Protein AF-A0A354IDB7-F1 (afdb_monomer_lite)

Secondary structure (DSSP, 8-state):
-HHHHHHHHHHHHHHHHHHHHHHHHHS-GGGHHHHHHHHHHHHHHHHTTTS-HHHHHHHHHHHH-TT-HHHHHHHHHHHHS-HHHHHHHIIIIIIIIIIIIHHHHHHHHHHHTS---SEEEE-SBS--S---TT-GGGGG-S--B--HHHHHHHHHHHHHHT--EEEE-SS-GGGSTTHHHHHHHHTT-TTSEEEEEE-S-S--TTTTTS-TTEEEEEEE--GGGT-GGG--GGGGGT--TT-EEEEEE-SHHHHHHHHHHHHHHTGGGTSEEEEEE-TTTS-HHHHHHHHHHTT-TT-EE---THHHHS-TT----

Sequence (317 aa):
MAEEFARLAHAAQRKTLEMAVDAALKARKKDREKTYLQILNVAKTFYGKNIKPESFENVRKAIQDPDNKWIRFINRVLDETDPNVAKTTLLNLGYEAFFRGTSMIRKNREKYDCNIPWLILFDPTSACNMHCTGCWAAEYGHKQSLSYEVMDKVLTEGKPLGLHACLFTGGEPLLRKGMGALLRRLSKQPELRIEIETNGSVDLTPFAGLSPAITFTMDYKLPGSGMEAEMCTNNLRLLSPDDTVKFVAGSREDLLRALEIIRQYDLTHRCHVYLSPVFGRIEPAEMVAFMQEHVLNDVTLQLQMHKIIWDPNMRGV

pLDDT: mean 88.51, std 9.66, range [48.28, 98.81]

Foldseek 3Di:
DVVVVVVVLVVVLLVVVLVLLVCLLVDDPVCNLVSQVVNLVSCCVSCVVLDDPVVSVVSNVLSVDPPRPVNVVLVCLSVVDDSVSNSCCCSQVVPQQPPVLVSLLVVVCVVVVDHQDQEDEDEQFQAAPDDFDLDLSVVVPGPDGDDLCRVLVCVVVSVSNRHQEYEYDHHARVPHPCVLVVLLVCQVPLSHAYEYEGCQLDDCVSPQPSHPSYEYAHEQRFVNRVCNVSHPLVVLQSAAQAYEYEQADLDVNSVVVLVVSCVVSVNLVGYAYEYEYPPPRDDVVVVVVVCVVVVVVSYDYDYPVCVVVDPVSDPPD

Radius of gyration: 22.27 Å; chains: 1; bounding box: 52×43×62 Å

Structure (mmCIF, N/CA/C/O backbone):
data_AF-A0A354IDB7-F1
#
_entry.id   AF-A0A354IDB7-F1
#
loop_
_atom_site.group_PDB
_atom_site.id
_atom_site.type_symbol
_atom_site.label_atom_id
_atom_site.label_alt_id
_atom_site.label_comp_id
_atom_site.label_asym_id
_atom_site.label_entity_id
_atom_site.label_seq_id
_atom_site.pdbx_PDB_ins_code
_atom_site.Cartn_x
_atom_site.Cartn_y
_atom_site.Cartn_z
_atom_site.occupancy
_atom_site.B_iso_or_equiv
_atom_site.auth_seq_id
_atom_site.auth_comp_id
_atom_site.auth_asym_id
_atom_site.auth_atom_id
_atom_site.pdbx_PDB_model_num
ATOM 1 N N . MET A 1 1 ? 0.761 9.821 36.872 1.00 48.59 1 MET A N 1
ATOM 2 C CA . MET A 1 1 ? -0.562 10.338 37.313 1.00 48.59 1 MET A CA 1
ATOM 3 C C . MET A 1 1 ? -1.539 10.515 36.144 1.00 48.59 1 MET A C 1
ATOM 5 O O . MET A 1 1 ? -2.233 9.557 35.856 1.00 48.59 1 MET A O 1
ATOM 9 N N . ALA A 1 2 ? -1.610 11.653 35.431 1.00 50.53 2 ALA A N 1
ATOM 10 C CA . ALA A 1 2 ? -2.653 11.873 34.404 1.00 50.53 2 ALA A CA 1
ATOM 11 C C . ALA A 1 2 ? -2.517 10.979 33.152 1.00 50.53 2 ALA A C 1
ATOM 13 O O . ALA A 1 2 ? -3.497 10.413 32.675 1.00 50.53 2 ALA A O 1
ATOM 14 N N . GLU A 1 3 ? -1.296 10.815 32.646 1.00 51.78 3 GLU A N 1
ATOM 15 C CA . GLU A 1 3 ? -0.995 9.988 31.468 1.00 51.78 3 GLU A CA 1
ATOM 16 C C . GLU A 1 3 ? -1.173 8.487 31.751 1.00 51.78 3 GLU A C 1
ATOM 18 O O . GLU A 1 3 ? -1.731 7.735 30.958 1.00 51.78 3 GLU A O 1
ATOM 23 N N . GLU A 1 4 ? -0.792 8.072 32.954 1.00 48.28 4 GLU A N 1
ATOM 24 C CA . GLU A 1 4 ? -0.985 6.721 33.479 1.00 48.28 4 GLU A CA 1
ATOM 25 C C . GLU A 1 4 ? -2.471 6.389 33.676 1.00 48.28 4 GLU A C 1
ATOM 27 O O . GLU A 1 4 ? -2.927 5.314 33.290 1.00 48.28 4 GLU A O 1
ATOM 32 N N . PHE A 1 5 ? -3.261 7.348 34.170 1.00 64.12 5 PHE A N 1
ATOM 33 C CA . PHE A 1 5 ? -4.712 7.215 34.281 1.00 64.12 5 PHE A CA 1
ATOM 34 C C . PHE A 1 5 ? -5.384 7.141 32.903 1.00 64.12 5 PHE A C 1
ATOM 36 O O . PHE A 1 5 ? -6.278 6.324 32.695 1.00 64.12 5 PHE A O 1
ATOM 43 N N . ALA A 1 6 ? -4.925 7.938 31.932 1.00 66.56 6 ALA A N 1
ATOM 44 C CA . ALA A 1 6 ? -5.400 7.869 30.550 1.00 66.56 6 ALA A CA 1
ATOM 45 C C . ALA A 1 6 ? -5.070 6.516 29.895 1.00 66.56 6 ALA A C 1
ATOM 47 O O . ALA A 1 6 ? -5.908 5.955 29.186 1.00 66.56 6 ALA A O 1
ATOM 48 N N . ARG A 1 7 ? -3.886 5.957 30.173 1.00 69.19 7 ARG A N 1
ATOM 49 C CA . ARG A 1 7 ? -3.469 4.630 29.700 1.00 69.19 7 ARG A CA 1
ATOM 50 C C . ARG A 1 7 ? -4.300 3.508 30.327 1.00 69.19 7 ARG A C 1
ATOM 52 O O . ARG A 1 7 ? -4.731 2.606 29.614 1.00 69.19 7 ARG A O 1
ATOM 59 N N . LEU A 1 8 ? -4.573 3.583 31.631 1.00 69.75 8 LEU A N 1
ATOM 60 C CA . LEU A 1 8 ? -5.451 2.640 32.335 1.00 69.75 8 LEU A CA 1
ATOM 61 C C . LEU A 1 8 ? -6.895 2.717 31.824 1.00 69.75 8 LEU A C 1
ATOM 63 O O . LEU A 1 8 ? -7.514 1.684 31.573 1.00 69.75 8 LEU A O 1
ATOM 67 N N . ALA A 1 9 ? -7.413 3.929 31.608 1.00 74.75 9 ALA A N 1
ATOM 68 C CA . ALA A 1 9 ? -8.737 4.140 31.033 1.00 74.75 9 ALA A CA 1
ATOM 69 C C . ALA A 1 9 ? -8.835 3.560 29.614 1.00 74.75 9 ALA A C 1
ATOM 71 O O . ALA A 1 9 ? -9.801 2.864 29.308 1.00 74.75 9 ALA A O 1
ATOM 72 N N . HIS A 1 10 ? -7.822 3.780 28.769 1.00 77.69 10 HIS A N 1
ATOM 73 C CA . HIS A 1 10 ? -7.756 3.196 27.427 1.00 77.69 10 HIS A CA 1
ATOM 74 C C . HIS A 1 10 ? -7.707 1.663 27.462 1.00 77.69 10 HIS A C 1
ATOM 76 O O . HIS A 1 10 ? -8.490 1.016 26.771 1.00 77.69 10 HIS A O 1
ATOM 82 N N . ALA A 1 11 ? -6.859 1.070 28.306 1.00 77.62 11 ALA A N 1
ATOM 83 C CA . ALA A 1 11 ? -6.780 -0.384 28.446 1.00 77.62 11 ALA A CA 1
ATOM 84 C C . ALA A 1 11 ? -8.123 -0.993 28.896 1.00 77.62 11 ALA A C 1
ATOM 86 O O . ALA A 1 11 ? -8.558 -2.012 28.355 1.00 77.62 11 ALA A O 1
ATOM 87 N N . ALA A 1 12 ? -8.814 -0.344 29.838 1.00 79.00 12 ALA A N 1
ATOM 88 C CA . ALA A 1 12 ? -10.140 -0.760 30.290 1.00 79.00 12 ALA A CA 1
ATOM 89 C C . ALA A 1 12 ? -11.202 -0.635 29.182 1.00 79.00 12 ALA A C 1
ATOM 91 O O . ALA A 1 12 ? -12.007 -1.550 28.992 1.00 79.00 12 ALA A O 1
ATOM 92 N N . GLN A 1 13 ? -11.186 0.461 28.417 1.00 78.69 13 GLN A N 1
ATOM 93 C CA . GLN A 1 13 ? -12.080 0.672 27.273 1.00 78.69 13 GLN A CA 1
ATOM 94 C C . GLN A 1 13 ? -11.875 -0.392 26.196 1.00 78.69 13 GLN A C 1
ATOM 96 O O . GLN A 1 13 ? -12.839 -1.042 25.788 1.00 78.69 13 GLN A O 1
ATOM 101 N N . ARG A 1 14 ? -10.619 -0.611 25.786 1.00 81.44 14 ARG A N 1
ATOM 102 C CA . ARG A 1 14 ? -10.252 -1.611 24.783 1.00 81.44 14 ARG A CA 1
ATOM 103 C C . ARG A 1 14 ? -10.710 -3.003 25.207 1.00 81.44 14 ARG A C 1
ATOM 105 O O . ARG A 1 14 ? -11.360 -3.677 24.418 1.00 81.44 14 ARG A O 1
ATOM 112 N N . LYS A 1 15 ? -10.459 -3.398 26.460 1.00 82.31 15 LYS A N 1
ATOM 113 C CA . LYS A 1 15 ? -10.895 -4.697 26.999 1.00 82.31 15 LYS A CA 1
ATOM 114 C C . LYS A 1 15 ? -12.420 -4.836 27.040 1.00 82.31 15 LYS A C 1
ATOM 116 O O . LYS A 1 15 ? -12.952 -5.896 26.728 1.00 82.31 15 LYS A O 1
ATOM 121 N N . THR A 1 16 ? -13.136 -3.769 27.397 1.00 81.12 16 THR A N 1
ATOM 122 C CA . THR A 1 16 ? -14.609 -3.782 27.411 1.00 81.12 16 THR A CA 1
ATOM 123 C C . THR A 1 16 ? -15.166 -3.971 26.002 1.00 81.12 16 THR A C 1
ATOM 125 O O . THR A 1 16 ? -16.080 -4.769 25.796 1.00 81.12 16 THR A O 1
ATOM 128 N N . LEU A 1 17 ? -14.601 -3.266 25.018 1.00 80.19 17 LEU A N 1
ATOM 129 C CA . LEU A 1 17 ? -15.007 -3.426 23.629 1.00 80.19 17 LEU A CA 1
ATOM 130 C C . LEU A 1 17 ? -14.621 -4.799 23.075 1.00 80.19 17 LEU A C 1
ATOM 132 O O . LEU A 1 17 ? -15.419 -5.402 22.370 1.00 80.19 17 LEU A O 1
ATOM 136 N N . GLU A 1 18 ? -13.442 -5.309 23.422 1.00 83.00 18 GLU A N 1
ATOM 137 C CA . GLU A 1 18 ? -13.001 -6.657 23.067 1.00 83.00 18 GLU A CA 1
ATOM 138 C C . GLU A 1 18 ? -14.020 -7.712 23.499 1.00 83.00 18 GLU A C 1
ATOM 140 O O . GLU A 1 18 ? -14.451 -8.516 22.677 1.00 83.00 18 GLU A O 1
ATOM 145 N N . MET A 1 19 ? -14.493 -7.647 24.746 1.00 81.75 19 MET A N 1
ATOM 146 C CA . MET A 1 19 ? -15.541 -8.544 25.241 1.00 81.75 19 MET A CA 1
ATOM 147 C C . MET A 1 19 ? -16.850 -8.411 24.452 1.00 81.75 19 MET A C 1
ATOM 149 O O . MET A 1 19 ? -17.537 -9.404 24.217 1.00 81.75 19 MET A O 1
ATOM 153 N N . ALA A 1 20 ? -17.208 -7.195 24.037 1.00 78.69 20 ALA A N 1
ATOM 154 C CA . ALA A 1 20 ? -18.420 -6.953 23.263 1.00 78.69 20 ALA A CA 1
ATOM 155 C C . ALA A 1 20 ? -18.299 -7.449 21.809 1.00 78.69 20 ALA A C 1
ATOM 157 O O . ALA A 1 20 ? -19.256 -8.002 21.270 1.00 78.69 20 ALA A O 1
ATOM 158 N N . VAL A 1 21 ? -17.121 -7.313 21.194 1.00 80.25 21 VAL A N 1
ATOM 159 C CA . VAL A 1 21 ? -16.801 -7.889 19.879 1.00 80.25 21 VAL A CA 1
ATOM 160 C C . VAL A 1 21 ? -16.807 -9.416 19.948 1.00 80.25 21 VAL A C 1
ATOM 162 O O . VAL A 1 21 ? -17.434 -10.054 19.107 1.00 80.25 21 VAL A O 1
ATOM 165 N N . ASP A 1 22 ? -16.210 -10.010 20.984 1.00 83.00 22 ASP A N 1
ATOM 166 C CA . ASP A 1 22 ? -16.253 -11.460 21.211 1.00 83.00 22 ASP A CA 1
ATOM 167 C C . ASP A 1 22 ? -17.694 -11.961 21.376 1.00 83.00 22 ASP A C 1
ATOM 169 O O . ASP A 1 22 ? -18.058 -13.019 20.856 1.00 83.00 22 ASP A O 1
ATOM 173 N N . ALA A 1 23 ? -18.539 -11.193 22.070 1.00 79.38 23 ALA A N 1
ATOM 174 C CA . ALA A 1 23 ? -19.962 -11.489 22.170 1.00 79.38 23 ALA A CA 1
ATOM 175 C C . ALA A 1 23 ? -20.665 -11.383 20.807 1.00 79.38 23 ALA A C 1
ATOM 177 O O . ALA A 1 23 ? -21.498 -12.232 20.507 1.00 79.38 23 ALA A O 1
ATOM 178 N N . ALA A 1 24 ? -20.319 -10.401 19.967 1.00 78.00 24 ALA A N 1
ATOM 179 C CA . ALA A 1 24 ? -20.904 -10.225 18.632 1.00 78.00 24 ALA A CA 1
ATOM 180 C C . ALA A 1 24 ? -20.517 -11.354 17.666 1.00 78.00 24 ALA A C 1
ATOM 182 O O . ALA A 1 24 ? -21.356 -11.813 16.892 1.00 78.00 24 ALA A O 1
ATOM 183 N N . LEU A 1 25 ? -19.268 -11.823 17.743 1.00 79.50 25 LEU A N 1
ATOM 184 C CA . LEU A 1 25 ? -18.762 -12.955 16.965 1.00 79.50 25 LEU A CA 1
ATOM 185 C C . LEU A 1 25 ? -19.437 -14.273 17.364 1.00 79.50 25 LEU A C 1
ATOM 187 O O . LEU A 1 25 ? -19.707 -15.111 16.510 1.00 79.50 25 LEU A O 1
ATOM 191 N N . LYS A 1 26 ? -19.739 -14.451 18.658 1.00 80.44 26 LYS A N 1
ATOM 192 C CA . LYS A 1 26 ? -20.436 -15.639 19.185 1.00 80.44 26 LYS A CA 1
ATOM 193 C C . LYS A 1 26 ? -21.960 -15.558 19.067 1.00 80.44 26 LYS A C 1
ATOM 195 O O . LYS A 1 26 ? -22.633 -16.587 19.152 1.00 80.44 26 LYS A O 1
ATOM 200 N N . ALA A 1 27 ? -22.518 -14.357 18.926 1.00 75.81 27 ALA A N 1
ATOM 201 C CA . ALA A 1 27 ? -23.953 -14.148 18.815 1.00 75.81 27 ALA A CA 1
ATOM 202 C C . ALA A 1 27 ? -24.493 -14.771 17.524 1.00 75.81 27 ALA A C 1
ATOM 204 O O . ALA A 1 27 ? -23.884 -14.693 16.455 1.00 75.81 27 ALA A O 1
ATOM 205 N N . ARG A 1 28 ? -25.696 -15.351 17.597 1.00 68.44 28 ARG A N 1
ATOM 206 C CA . ARG A 1 28 ? -26.416 -15.746 16.383 1.00 68.44 28 ARG A CA 1
ATOM 207 C C . ARG A 1 28 ? -26.745 -14.481 15.591 1.00 68.44 28 ARG A C 1
ATOM 209 O O . ARG A 1 28 ? -27.008 -13.441 16.188 1.00 68.44 28 ARG A O 1
ATOM 216 N N . LYS A 1 29 ? -26.814 -14.571 14.257 1.00 71.50 29 LYS A N 1
ATOM 217 C CA . LYS A 1 29 ? -27.085 -13.408 13.383 1.00 71.50 29 LYS A CA 1
ATOM 218 C C . LYS A 1 29 ? -28.285 -12.565 13.846 1.00 71.50 29 LYS A C 1
ATOM 220 O O . LYS A 1 29 ? -28.213 -11.343 13.823 1.00 71.50 29 LYS A O 1
ATOM 225 N N . LYS A 1 30 ? -29.341 -13.221 14.342 1.00 69.44 30 LYS A N 1
ATOM 226 C CA . LYS A 1 30 ? -30.565 -12.588 14.867 1.00 69.44 30 LYS A CA 1
ATOM 227 C C . LYS A 1 30 ? -30.384 -11.757 16.148 1.00 69.44 30 LYS A C 1
ATOM 229 O O . LYS A 1 30 ? -31.240 -10.940 16.451 1.00 69.44 30 LYS A O 1
ATOM 234 N N . ASP A 1 31 ? -29.298 -11.959 16.892 1.00 79.75 31 ASP A N 1
ATOM 235 C CA . ASP A 1 31 ? -29.044 -11.300 18.179 1.00 79.75 31 ASP A CA 1
ATOM 236 C C . ASP A 1 31 ? -28.037 -10.133 18.053 1.00 79.75 31 ASP A C 1
ATOM 238 O O . ASP A 1 31 ? -27.771 -9.435 19.033 1.00 79.75 31 ASP A O 1
ATOM 242 N N . ARG A 1 32 ? -27.486 -9.886 16.851 1.00 82.44 32 ARG A N 1
ATOM 243 C CA . ARG A 1 32 ? -26.423 -8.889 16.619 1.00 82.44 32 ARG A CA 1
ATOM 244 C C . ARG A 1 32 ? -26.846 -7.453 16.889 1.00 82.44 32 ARG A C 1
ATOM 246 O O . ARG A 1 32 ? -26.051 -6.701 17.441 1.00 82.44 32 ARG A O 1
ATOM 253 N N . GLU A 1 33 ? -28.085 -7.081 16.565 1.00 86.75 33 GLU A N 1
ATOM 254 C CA . GLU A 1 33 ? -28.611 -5.739 16.860 1.00 86.75 33 GLU A CA 1
ATOM 255 C C . GLU A 1 33 ? -28.467 -5.417 18.353 1.00 86.75 33 GLU A C 1
ATOM 257 O O . GLU A 1 33 ? -27.917 -4.381 18.732 1.00 86.75 33 GLU A O 1
ATOM 262 N N . LYS A 1 34 ? -28.875 -6.356 19.215 1.00 84.94 34 LYS A N 1
ATOM 263 C CA . LYS A 1 34 ? -28.751 -6.219 20.669 1.00 84.94 34 LYS A CA 1
ATOM 264 C C . LYS A 1 34 ? -27.294 -6.022 21.079 1.00 84.94 34 LYS A C 1
ATOM 266 O O . LYS A 1 34 ? -27.012 -5.167 21.919 1.00 84.94 34 LYS A O 1
ATOM 271 N N . THR A 1 35 ? -26.370 -6.774 20.483 1.00 81.56 35 THR A N 1
ATOM 272 C CA . THR A 1 35 ? -24.938 -6.621 20.759 1.00 81.56 35 THR A CA 1
ATOM 273 C C . THR A 1 35 ? -24.401 -5.264 20.297 1.00 81.56 35 THR A C 1
ATOM 275 O O . THR A 1 35 ? -23.675 -4.610 21.044 1.00 81.56 35 THR A O 1
ATOM 278 N N . TYR A 1 36 ? -24.794 -4.776 19.119 1.00 85.50 36 TYR A N 1
ATOM 279 C CA . TYR A 1 36 ? -24.396 -3.453 18.628 1.00 85.50 36 TYR A CA 1
ATOM 280 C C . TYR A 1 36 ? -24.917 -2.323 19.519 1.00 85.50 36 TYR A C 1
ATOM 282 O O . TYR A 1 36 ? -24.176 -1.390 19.827 1.00 85.50 36 TYR A O 1
ATOM 290 N N . LEU A 1 37 ? -26.154 -2.425 20.009 1.00 86.12 37 LEU A N 1
ATOM 291 C CA . LEU A 1 37 ? -26.708 -1.464 20.964 1.00 86.12 37 LEU A CA 1
ATOM 292 C C . LEU A 1 37 ? -25.964 -1.489 22.308 1.00 86.12 37 LEU A C 1
ATOM 294 O O . LEU A 1 37 ? -25.744 -0.438 22.911 1.00 86.12 37 LEU A O 1
ATOM 298 N N . GLN A 1 38 ? -25.520 -2.661 22.772 1.00 80.19 38 GLN A N 1
ATOM 299 C CA . GLN A 1 38 ? -24.659 -2.762 23.956 1.00 80.19 38 GLN A CA 1
ATOM 300 C C . GLN A 1 38 ? -23.309 -2.069 23.733 1.00 80.19 38 GLN A C 1
ATOM 302 O O . GLN A 1 38 ? -22.881 -1.297 24.591 1.00 80.19 38 GLN A O 1
ATOM 307 N N . ILE A 1 39 ? -22.682 -2.270 22.569 1.00 78.81 39 ILE A N 1
ATOM 308 C CA . ILE A 1 39 ? -21.443 -1.576 22.184 1.00 78.81 39 ILE A CA 1
ATOM 309 C C . ILE A 1 39 ? -21.657 -0.057 22.166 1.00 78.81 39 ILE A C 1
ATOM 311 O O . ILE A 1 39 ? -20.854 0.685 22.735 1.00 78.81 39 ILE A O 1
ATOM 315 N N . LEU A 1 40 ? -22.763 0.413 21.580 1.00 83.31 40 LEU A N 1
ATOM 316 C CA . LEU A 1 40 ? -23.111 1.835 21.542 1.00 83.31 40 LEU A CA 1
ATOM 317 C C . LEU A 1 40 ? -23.261 2.426 22.952 1.00 83.31 40 LEU A C 1
ATOM 319 O O . LEU A 1 40 ? -22.780 3.529 23.216 1.00 83.31 40 LEU A O 1
ATOM 323 N N . ASN A 1 41 ? -23.883 1.690 23.875 1.00 81.69 41 ASN A N 1
ATOM 324 C CA . ASN A 1 41 ? -24.040 2.119 25.265 1.00 81.69 41 ASN A CA 1
ATOM 325 C C . ASN A 1 41 ? -22.698 2.193 26.003 1.00 81.69 41 ASN A C 1
ATOM 327 O O . ASN A 1 41 ? -22.443 3.170 26.706 1.00 81.69 41 ASN A O 1
ATOM 331 N N . VAL A 1 42 ? -21.813 1.213 25.798 1.00 76.00 42 VAL A N 1
ATOM 332 C CA . VAL A 1 42 ? -20.440 1.255 26.324 1.00 76.00 42 VAL A CA 1
ATOM 333 C C . VAL A 1 42 ? -19.702 2.485 25.784 1.00 76.00 42 VAL A C 1
ATOM 335 O O . VAL A 1 42 ? -19.118 3.244 26.559 1.00 76.00 42 VAL A O 1
ATOM 338 N N . ALA A 1 43 ? -19.784 2.743 24.475 1.00 74.12 43 ALA A N 1
ATOM 339 C CA . ALA A 1 43 ? -19.180 3.923 23.857 1.00 74.12 43 ALA A CA 1
ATOM 340 C C . ALA A 1 43 ? -19.744 5.232 24.440 1.00 74.12 43 ALA A C 1
ATOM 342 O O . ALA A 1 43 ? -18.993 6.173 24.704 1.00 74.12 43 ALA A O 1
ATOM 343 N N . LYS A 1 44 ? -21.051 5.291 24.723 1.00 77.25 44 LYS A N 1
ATOM 344 C CA . LYS A 1 44 ? -21.688 6.449 25.366 1.00 77.25 44 LYS A CA 1
ATOM 345 C C . LYS A 1 44 ? -21.148 6.707 26.774 1.00 77.25 44 LYS A C 1
ATOM 347 O O . LYS A 1 44 ? -20.918 7.864 27.116 1.00 77.25 44 LYS A O 1
ATOM 352 N N . THR A 1 45 ? -20.882 5.671 27.568 1.00 75.50 45 THR A N 1
ATOM 353 C CA . THR A 1 45 ? -20.304 5.822 28.917 1.00 75.50 45 THR A CA 1
ATOM 354 C C . THR A 1 45 ? -18.930 6.486 28.882 1.00 75.50 45 THR A C 1
ATOM 356 O O . THR A 1 45 ? -18.628 7.343 29.711 1.00 75.50 45 THR A O 1
ATOM 359 N N . PHE A 1 46 ? -18.102 6.128 27.902 1.00 69.81 46 PHE A N 1
ATOM 360 C CA . PHE A 1 46 ? -16.730 6.624 27.818 1.00 69.81 46 PHE A CA 1
ATOM 361 C C . PHE A 1 46 ? -16.593 7.958 27.079 1.00 69.81 46 PHE A C 1
ATOM 363 O O . PHE A 1 46 ? -15.717 8.755 27.412 1.00 69.81 46 PHE A O 1
ATOM 370 N N . TYR A 1 47 ? -17.453 8.217 26.093 1.00 67.50 47 TYR A N 1
ATOM 371 C CA . TYR A 1 47 ? -17.274 9.325 25.149 1.00 67.50 47 TYR A CA 1
ATOM 372 C C . TYR A 1 47 ? -18.509 10.214 25.004 1.00 67.50 47 TYR A C 1
ATOM 374 O O . TYR A 1 47 ? -18.478 11.189 24.257 1.00 67.50 47 TYR A O 1
ATOM 382 N N . GLY A 1 48 ? -19.580 9.936 25.752 1.00 64.44 48 GLY A N 1
ATOM 383 C CA . GLY A 1 48 ? -20.845 10.668 25.688 1.00 64.44 48 GLY A CA 1
ATOM 384 C C . GLY A 1 48 ? -20.727 12.168 25.946 1.00 64.44 48 GLY A C 1
ATOM 385 O O . GLY A 1 48 ? -21.546 12.928 25.448 1.00 64.44 48 GLY A O 1
ATOM 386 N N . LYS A 1 49 ? -19.690 12.607 26.671 1.00 67.00 49 LYS A N 1
ATOM 387 C CA . LYS A 1 49 ? -19.416 14.033 26.916 1.00 67.00 49 LYS A CA 1
ATOM 388 C C . LYS A 1 49 ? -18.789 14.757 25.716 1.00 67.00 49 LYS A C 1
ATOM 390 O O . LYS A 1 49 ? -18.914 15.970 25.627 1.00 67.00 49 LYS A O 1
ATOM 395 N N . ASN A 1 50 ? -18.132 14.026 24.812 1.00 62.50 50 ASN A N 1
ATOM 396 C CA . ASN A 1 50 ? -17.366 14.583 23.686 1.00 62.50 50 ASN A CA 1
ATOM 397 C C . ASN A 1 50 ? -18.057 14.375 22.328 1.00 62.50 50 ASN A C 1
ATOM 399 O O . ASN A 1 50 ? -17.516 14.748 21.291 1.00 62.50 50 ASN A O 1
ATOM 403 N N . ILE A 1 51 ? -19.228 13.737 22.314 1.00 66.94 51 ILE A N 1
ATOM 404 C CA . ILE A 1 51 ? -19.977 13.408 21.103 1.00 66.94 51 ILE A CA 1
ATOM 405 C C . ILE A 1 51 ? -21.365 14.034 21.228 1.00 66.94 51 ILE A C 1
ATOM 407 O O . ILE A 1 51 ? -22.013 13.924 22.269 1.00 66.94 51 ILE A O 1
ATOM 411 N N . LYS A 1 52 ? -21.834 14.684 20.157 1.00 73.50 52 LYS A N 1
ATOM 412 C CA . LYS A 1 52 ? -23.168 15.293 20.125 1.00 73.50 52 LYS A CA 1
ATOM 413 C C . LYS A 1 52 ? -24.235 14.215 20.389 1.00 73.50 52 LYS A C 1
ATOM 415 O O . LYS A 1 52 ? -24.154 13.148 19.777 1.00 73.50 52 LYS A O 1
ATOM 420 N N . PRO A 1 53 ? -25.257 14.471 21.227 1.00 77.69 53 PRO A N 1
ATOM 421 C CA . PRO A 1 53 ? -26.325 13.501 21.492 1.00 77.69 53 PRO A CA 1
ATOM 422 C C . PRO A 1 53 ? -26.988 12.960 20.216 1.00 77.69 53 PRO A C 1
ATOM 424 O O . PRO A 1 53 ? -27.279 11.771 20.119 1.00 77.69 53 PRO A O 1
ATOM 427 N N . GLU A 1 54 ? -27.135 13.817 19.206 1.00 82.12 54 GLU A N 1
ATOM 428 C CA . GLU A 1 54 ? -27.659 13.470 17.884 1.00 82.12 54 GLU A CA 1
ATOM 429 C C . GLU A 1 54 ? -26.816 12.408 17.157 1.00 82.12 54 GLU A C 1
ATOM 431 O O . GLU A 1 54 ? -27.362 11.517 16.512 1.00 82.12 54 GLU A O 1
ATOM 436 N N . SER A 1 55 ? -25.485 12.432 17.301 1.00 79.31 55 SER A N 1
ATOM 437 C CA . SER A 1 55 ? -24.613 11.415 16.705 1.00 79.31 55 SER A CA 1
ATOM 438 C C . SER A 1 55 ? -24.908 10.019 17.255 1.00 79.31 55 SER A C 1
ATOM 440 O O . SER A 1 55 ? -24.940 9.065 16.482 1.00 79.31 55 SER A O 1
ATOM 442 N N . PHE A 1 56 ? -25.164 9.886 18.562 1.00 81.69 56 PHE A N 1
ATOM 443 C CA . PHE A 1 56 ? -25.543 8.596 19.151 1.00 81.69 56 PHE A CA 1
ATOM 444 C C . PHE A 1 56 ? -26.888 8.111 18.631 1.00 81.69 56 PHE A C 1
ATOM 446 O O . PHE A 1 56 ? -27.047 6.927 18.348 1.00 81.69 56 PHE A O 1
ATOM 453 N N . GLU A 1 57 ? -27.842 9.025 18.490 1.00 86.75 57 GLU A N 1
ATOM 454 C CA . GLU A 1 57 ? -29.174 8.697 18.001 1.00 86.75 57 GLU A CA 1
ATOM 455 C C . GLU A 1 57 ? -29.145 8.257 16.531 1.00 86.75 57 GLU A C 1
ATOM 457 O O . GLU A 1 57 ? -29.792 7.280 16.164 1.00 86.75 57 GLU A O 1
ATOM 462 N N . ASN A 1 58 ? -28.319 8.898 15.703 1.00 87.12 58 ASN A N 1
ATOM 463 C CA . ASN A 1 58 ? -28.117 8.497 14.312 1.00 87.12 58 ASN A CA 1
ATOM 464 C C . ASN A 1 58 ? -27.465 7.112 14.199 1.00 87.12 58 ASN A C 1
ATOM 466 O O . ASN A 1 58 ? -27.889 6.307 13.372 1.00 87.12 58 ASN A O 1
ATOM 470 N N . VAL A 1 59 ? -26.484 6.798 15.054 1.00 86.75 59 VAL A N 1
ATOM 471 C CA . VAL A 1 59 ? -25.884 5.452 15.100 1.00 86.75 59 VAL A CA 1
ATOM 472 C C . VAL A 1 59 ? -26.898 4.418 15.592 1.00 86.75 59 VAL A C 1
ATOM 474 O O . VAL A 1 59 ? -26.974 3.332 15.027 1.00 86.75 59 VAL A O 1
ATOM 477 N N . ARG A 1 60 ? -27.718 4.754 16.595 1.00 89.56 60 ARG A N 1
ATOM 478 C CA . ARG A 1 60 ? -28.798 3.883 17.077 1.00 89.56 60 ARG A CA 1
ATOM 479 C C . ARG A 1 60 ? -29.787 3.560 15.958 1.00 89.56 60 ARG A C 1
ATOM 481 O O . ARG A 1 60 ? -30.064 2.390 15.730 1.00 89.56 60 ARG A O 1
ATOM 488 N N . LYS A 1 61 ? -30.261 4.576 15.231 1.00 92.25 61 LYS A N 1
ATOM 489 C CA . LYS A 1 61 ? -31.147 4.399 14.070 1.00 92.25 61 LYS A CA 1
ATOM 490 C C . LYS A 1 61 ? -30.499 3.545 12.987 1.00 92.25 61 LYS A C 1
ATOM 492 O O . LYS A 1 61 ? -31.153 2.653 12.472 1.00 92.25 61 LYS A O 1
ATOM 497 N N . ALA A 1 62 ? -29.219 3.776 12.691 1.00 91.62 62 ALA A N 1
ATOM 498 C CA . ALA A 1 62 ? -28.485 2.969 11.724 1.00 91.62 62 ALA A CA 1
ATOM 499 C C . ALA A 1 62 ? -28.420 1.493 12.142 1.00 91.62 62 ALA A C 1
ATOM 501 O O . ALA A 1 62 ? -28.685 0.641 11.311 1.00 91.62 62 ALA A O 1
ATOM 502 N N . ILE A 1 63 ? -28.121 1.193 13.416 1.00 90.06 63 ILE A N 1
ATOM 503 C CA . ILE A 1 63 ? -28.086 -0.177 13.966 1.00 90.06 63 ILE A CA 1
ATOM 504 C C . ILE A 1 63 ? -29.430 -0.896 13.811 1.00 90.06 63 ILE A C 1
ATOM 506 O O . ILE A 1 63 ? -29.447 -2.093 13.538 1.00 90.06 63 ILE A O 1
ATOM 510 N N . GLN A 1 64 ? -30.531 -0.171 14.007 1.00 90.19 64 GLN A N 1
ATOM 511 C CA . GLN A 1 64 ? -31.893 -0.709 13.954 1.00 90.19 64 GLN A CA 1
ATOM 512 C C . GLN A 1 64 ? -32.469 -0.774 12.533 1.00 90.19 64 GLN A C 1
ATOM 514 O O . GLN A 1 64 ? -33.555 -1.312 12.338 1.00 90.19 64 GLN A O 1
ATOM 519 N N . ASP A 1 65 ? -31.761 -0.222 11.550 1.00 91.31 65 ASP A N 1
ATOM 520 C CA . ASP A 1 65 ? -32.124 -0.272 10.141 1.00 91.31 65 ASP A CA 1
ATOM 521 C C . ASP A 1 65 ? -31.377 -1.439 9.462 1.00 91.31 65 ASP A C 1
ATOM 523 O O . ASP A 1 65 ? -30.165 -1.348 9.229 1.00 91.31 65 ASP A O 1
ATOM 527 N N . PRO A 1 66 ? -32.064 -2.552 9.138 1.00 84.12 66 PRO A N 1
ATOM 528 C CA . PRO A 1 66 ? -31.429 -3.721 8.531 1.00 84.12 66 PRO A CA 1
ATOM 529 C C . PRO A 1 66 ? -30.870 -3.441 7.126 1.00 84.12 66 PRO A C 1
ATOM 531 O O . PRO A 1 66 ? -29.959 -4.147 6.682 1.00 84.12 66 PRO A O 1
ATOM 534 N N . ASP A 1 67 ? -31.365 -2.403 6.446 1.00 89.12 67 ASP A N 1
ATOM 535 C CA . ASP A 1 67 ? -30.916 -2.000 5.114 1.00 89.12 67 ASP A CA 1
ATOM 536 C C . ASP A 1 67 ? -29.785 -0.968 5.154 1.00 89.12 67 ASP A C 1
ATOM 538 O O . ASP A 1 67 ? -29.207 -0.621 4.116 1.00 89.12 67 ASP A O 1
ATOM 542 N N . ASN A 1 68 ? -29.380 -0.530 6.349 1.00 93.38 68 ASN A N 1
ATOM 543 C CA . ASN A 1 68 ? -28.292 0.415 6.494 1.00 93.38 68 ASN A CA 1
ATOM 544 C C . ASN A 1 68 ? -26.983 -0.157 5.930 1.00 93.38 68 ASN A C 1
ATOM 546 O O . ASN A 1 68 ? -26.462 -1.177 6.394 1.00 93.38 68 ASN A O 1
ATOM 550 N N . LYS A 1 69 ? -26.393 0.554 4.961 1.00 91.12 69 LYS A N 1
ATOM 551 C CA . LYS A 1 69 ? -25.173 0.116 4.264 1.00 91.12 69 LYS A CA 1
ATOM 552 C C . LYS A 1 69 ? -24.016 -0.243 5.204 1.00 91.12 69 LYS A C 1
ATOM 554 O O . LYS A 1 69 ? -23.284 -1.190 4.929 1.00 91.12 69 LYS A O 1
ATOM 559 N N . TRP A 1 70 ? -23.859 0.478 6.317 1.00 87.44 70 TRP A N 1
ATOM 560 C CA . TRP A 1 70 ? -22.764 0.250 7.261 1.00 87.44 70 TRP A CA 1
ATOM 561 C C . TRP A 1 70 ? -23.008 -0.980 8.126 1.00 87.44 70 TRP A C 1
ATOM 563 O O . TRP A 1 70 ? -22.086 -1.759 8.346 1.00 87.44 70 TRP A O 1
ATOM 573 N N . ILE A 1 71 ? -24.248 -1.200 8.563 1.00 89.81 71 ILE A N 1
ATOM 574 C CA . ILE A 1 71 ? -24.609 -2.402 9.322 1.00 89.81 71 ILE A CA 1
ATOM 575 C C . ILE A 1 71 ? -24.499 -3.646 8.448 1.00 89.81 71 ILE A C 1
ATOM 577 O O . ILE A 1 71 ? -23.938 -4.651 8.885 1.00 89.81 71 ILE A O 1
ATOM 581 N N . ARG A 1 72 ? -24.940 -3.571 7.186 1.00 89.44 72 ARG A N 1
ATOM 582 C CA . ARG A 1 72 ? -24.733 -4.649 6.211 1.00 89.44 72 ARG A CA 1
ATOM 583 C C . ARG A 1 72 ? -23.250 -4.943 6.004 1.00 89.44 72 ARG A C 1
ATOM 585 O O . ARG A 1 72 ? -22.870 -6.108 6.023 1.00 89.44 72 ARG A O 1
ATOM 592 N N . PHE A 1 73 ? -22.416 -3.913 5.867 1.00 88.12 73 PHE A N 1
ATOM 593 C CA . PHE A 1 73 ? -20.968 -4.083 5.745 1.00 88.12 73 PHE A CA 1
ATOM 594 C C . PHE A 1 73 ? -20.353 -4.754 6.982 1.00 88.12 73 PHE A C 1
ATOM 596 O O . PHE A 1 73 ? -19.657 -5.755 6.842 1.00 88.12 73 PHE A O 1
ATOM 603 N N . ILE A 1 74 ? -20.661 -4.274 8.191 1.00 86.69 74 ILE A N 1
ATOM 604 C CA . ILE A 1 74 ? -20.163 -4.872 9.442 1.00 86.69 74 ILE A CA 1
ATOM 605 C C . ILE A 1 74 ? -20.612 -6.334 9.564 1.00 86.69 74 ILE A C 1
ATOM 607 O O . ILE A 1 74 ? -19.808 -7.197 9.904 1.00 86.69 74 ILE A O 1
ATOM 611 N N . ASN A 1 75 ? -21.873 -6.635 9.239 1.00 87.88 75 ASN A N 1
ATOM 612 C CA . ASN A 1 75 ? -22.381 -8.005 9.245 1.00 87.88 75 ASN A CA 1
ATOM 613 C C . ASN A 1 75 ? -21.635 -8.906 8.256 1.00 87.88 75 ASN A C 1
ATOM 615 O O . ASN A 1 75 ? -21.332 -10.039 8.615 1.00 87.88 75 ASN A O 1
ATOM 619 N N . ARG A 1 76 ? -21.313 -8.409 7.054 1.00 87.31 76 ARG A N 1
ATOM 620 C CA . ARG A 1 76 ? -20.496 -9.146 6.080 1.00 87.31 76 ARG A CA 1
ATOM 621 C C . ARG A 1 76 ? -19.095 -9.410 6.609 1.00 87.31 76 ARG A C 1
ATOM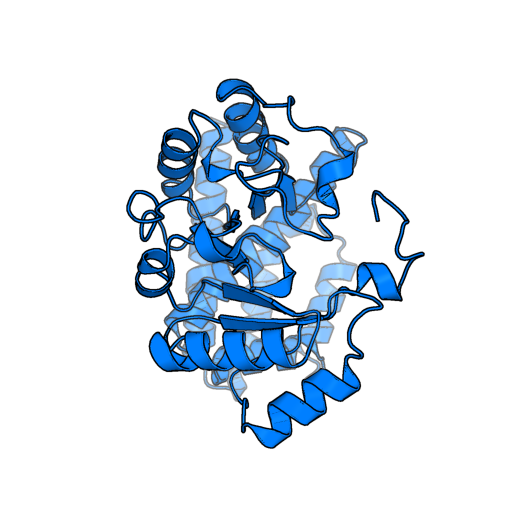 623 O O . ARG A 1 76 ? -18.650 -10.544 6.540 1.00 87.31 76 ARG A O 1
ATOM 630 N N . VAL A 1 77 ? -18.441 -8.417 7.217 1.00 84.62 77 VAL A N 1
ATOM 631 C CA . VAL A 1 77 ? -17.133 -8.621 7.865 1.00 84.62 77 VAL A CA 1
ATOM 632 C C . VAL A 1 77 ? -17.224 -9.733 8.914 1.00 84.62 77 VAL A C 1
ATOM 634 O O . VAL A 1 77 ? -16.414 -10.650 8.895 1.00 84.62 77 VAL A O 1
ATOM 637 N N . LEU A 1 78 ? -18.233 -9.710 9.787 1.00 84.69 78 LEU A N 1
ATOM 638 C CA . LEU A 1 78 ? -18.418 -10.746 10.810 1.00 84.69 78 LEU A CA 1
ATOM 639 C C . LEU A 1 78 ? -18.789 -12.132 10.250 1.00 84.69 78 LEU A C 1
ATOM 641 O O . LEU A 1 78 ? -18.575 -13.124 10.939 1.00 84.69 78 LEU A O 1
ATOM 645 N N . ASP A 1 79 ? -19.406 -12.202 9.069 1.00 85.19 79 ASP A N 1
ATOM 646 C CA . ASP A 1 79 ? -19.893 -13.448 8.461 1.00 85.19 79 ASP A CA 1
ATOM 647 C C . ASP A 1 79 ? -18.887 -14.101 7.510 1.00 85.19 79 ASP A C 1
ATOM 649 O O . ASP A 1 79 ? -18.871 -15.324 7.389 1.00 85.19 79 ASP A O 1
ATOM 653 N N . GLU A 1 80 ? -18.110 -13.289 6.799 1.00 86.06 80 GLU A N 1
ATOM 654 C CA . GLU A 1 80 ? -17.298 -13.708 5.652 1.00 86.06 80 GLU A CA 1
ATOM 655 C C . GLU A 1 80 ? -15.796 -13.736 5.975 1.00 86.06 80 GLU A C 1
ATOM 657 O O . GLU A 1 80 ? -15.014 -14.209 5.155 1.00 86.06 80 GLU A O 1
ATOM 662 N N . THR A 1 81 ? -15.370 -13.250 7.149 1.00 80.19 81 THR A N 1
ATOM 663 C CA . THR A 1 81 ? -13.951 -13.241 7.550 1.00 80.19 81 THR A CA 1
ATOM 664 C C . THR A 1 81 ? -13.681 -14.166 8.735 1.00 80.19 81 THR A C 1
ATOM 666 O O . THR A 1 81 ? -14.569 -14.431 9.547 1.00 80.19 81 THR A O 1
ATOM 669 N N . ASP A 1 82 ? -12.443 -14.664 8.842 1.00 79.44 82 ASP A N 1
ATOM 670 C CA . ASP A 1 82 ? -12.012 -15.451 10.001 1.00 79.44 82 ASP A CA 1
ATOM 671 C C . ASP A 1 82 ? -12.268 -14.669 11.309 1.00 79.44 82 ASP A C 1
ATOM 673 O O . ASP A 1 82 ? -11.971 -13.469 11.366 1.00 79.44 82 ASP A O 1
ATOM 677 N N . PRO A 1 83 ? -12.781 -15.302 12.383 1.00 80.00 83 PRO A N 1
ATOM 678 C CA . PRO A 1 83 ? -13.126 -14.601 13.618 1.00 80.00 83 PRO A CA 1
ATOM 679 C C . PRO A 1 83 ? -11.982 -13.786 14.232 1.00 80.00 83 PRO A C 1
ATOM 681 O O . PRO A 1 83 ? -12.231 -12.721 14.806 1.00 80.00 83 PRO A O 1
ATOM 684 N N . ASN A 1 84 ? -10.730 -14.240 14.106 1.00 74.88 84 ASN A N 1
ATOM 685 C CA . ASN A 1 84 ? -9.578 -13.496 14.614 1.00 74.88 84 ASN A CA 1
ATOM 686 C C . ASN A 1 84 ? -9.299 -12.253 13.764 1.00 74.88 84 ASN A C 1
ATOM 688 O O . ASN A 1 84 ? -8.971 -11.196 14.311 1.00 74.88 84 ASN A O 1
ATOM 692 N N . VAL A 1 85 ? -9.477 -12.352 12.444 1.00 73.38 85 VAL A N 1
ATOM 693 C CA . VAL A 1 85 ? -9.352 -11.224 11.509 1.00 73.38 85 VAL A CA 1
ATOM 694 C C . VAL A 1 85 ? -10.468 -10.209 11.754 1.00 73.38 85 VAL A C 1
ATOM 696 O O . VAL A 1 85 ? -10.187 -9.022 11.925 1.00 73.38 85 VAL A O 1
ATOM 699 N N . ALA A 1 86 ? -11.719 -10.661 11.874 1.00 80.75 86 ALA A N 1
ATOM 700 C CA . ALA A 1 86 ? -12.865 -9.811 12.197 1.00 80.75 86 ALA A CA 1
ATOM 701 C C . ALA A 1 86 ? -12.649 -9.044 13.512 1.00 80.75 86 ALA A C 1
ATOM 703 O O . ALA A 1 86 ? -12.810 -7.821 13.566 1.00 80.75 86 ALA A O 1
ATOM 704 N N . LYS A 1 87 ? -12.227 -9.754 14.569 1.00 80.06 87 LYS A N 1
ATOM 705 C CA . LYS A 1 87 ? -11.919 -9.171 15.882 1.00 80.06 87 LYS A CA 1
ATOM 706 C C . LYS A 1 87 ? -10.824 -8.113 15.783 1.00 80.06 87 LYS A C 1
ATOM 708 O O . LYS A 1 87 ? -10.989 -7.000 16.286 1.00 80.06 87 LYS A O 1
ATOM 713 N N . THR A 1 88 ? -9.721 -8.452 15.121 1.00 77.06 88 THR A N 1
ATOM 714 C CA . THR A 1 88 ? -8.566 -7.562 14.954 1.00 77.06 88 THR A CA 1
ATOM 715 C C . THR A 1 88 ? -8.951 -6.301 14.184 1.00 77.06 88 THR A C 1
ATOM 717 O O . THR A 1 88 ? -8.642 -5.197 14.635 1.00 77.06 88 THR A O 1
ATOM 720 N N . THR A 1 89 ? -9.704 -6.437 13.090 1.00 79.75 89 THR A N 1
ATOM 721 C CA . THR A 1 89 ? -10.212 -5.310 12.296 1.00 79.75 89 THR A CA 1
ATOM 722 C C . THR A 1 89 ? -11.126 -4.408 13.122 1.00 79.75 89 THR A C 1
ATOM 724 O O . THR A 1 89 ? -10.930 -3.195 13.157 1.00 79.75 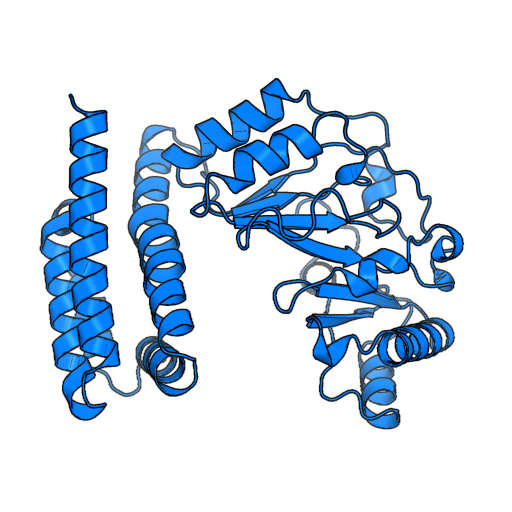89 THR A O 1
ATOM 727 N N . LEU A 1 90 ? -12.095 -4.963 13.852 1.00 81.06 90 LEU A N 1
ATOM 728 C CA . LEU A 1 90 ? -13.021 -4.154 14.651 1.00 81.06 90 LEU A CA 1
ATOM 729 C C . LEU A 1 90 ? -12.314 -3.392 15.780 1.00 81.06 90 LEU A C 1
ATOM 731 O O . LEU A 1 90 ? -12.634 -2.229 16.030 1.00 81.06 90 LEU A O 1
ATOM 735 N N . LEU A 1 91 ? -11.331 -4.011 16.436 1.00 79.69 91 LEU A N 1
ATOM 736 C CA . LEU A 1 91 ? -10.594 -3.373 17.526 1.00 79.69 91 LEU A CA 1
ATOM 737 C C . LEU A 1 91 ? -9.576 -2.347 17.029 1.00 79.69 91 LEU A C 1
ATOM 739 O O . LEU A 1 91 ? -9.498 -1.253 17.583 1.00 79.69 91 LEU A O 1
ATOM 743 N N . ASN A 1 92 ? -8.797 -2.673 16.000 1.00 78.81 92 ASN A N 1
ATOM 744 C CA . ASN A 1 92 ? -7.721 -1.798 15.542 1.00 78.81 92 ASN A CA 1
ATOM 745 C C . ASN A 1 92 ? -8.239 -0.729 14.579 1.00 78.81 92 ASN A C 1
ATOM 747 O O . ASN A 1 92 ? -7.985 0.455 14.789 1.00 78.81 92 ASN A O 1
ATOM 751 N N . LEU A 1 93 ? -9.014 -1.115 13.564 1.00 80.31 93 LEU A N 1
ATOM 752 C CA . LEU A 1 93 ? -9.553 -0.163 12.598 1.00 80.31 93 LEU A CA 1
ATOM 753 C C . LEU A 1 93 ? -10.771 0.568 13.174 1.00 80.31 93 LEU A C 1
ATOM 755 O O . LEU A 1 93 ? -10.804 1.796 13.213 1.00 80.31 93 LEU A O 1
ATOM 759 N N . GLY A 1 94 ? -11.762 -0.178 13.667 1.00 80.31 94 GLY A N 1
ATOM 760 C CA . GLY A 1 94 ? -13.009 0.403 14.174 1.00 80.31 94 GLY A CA 1
ATOM 761 C C . GLY A 1 94 ? -12.803 1.278 15.412 1.00 80.31 94 GLY A C 1
ATOM 762 O O . GLY A 1 94 ? -13.220 2.438 15.438 1.00 80.31 94 GLY A O 1
ATOM 763 N N . TYR A 1 95 ? -12.145 0.740 16.441 1.00 79.62 95 TYR A N 1
ATOM 764 C CA . TYR A 1 95 ? -12.010 1.434 17.721 1.00 79.62 95 TYR A CA 1
ATOM 765 C C . TYR A 1 95 ? -10.778 2.319 17.846 1.00 79.62 95 TYR A C 1
ATOM 767 O O . TYR A 1 95 ? -10.946 3.512 18.108 1.00 79.62 95 TYR A O 1
ATOM 775 N N . GLU A 1 96 ? -9.566 1.780 17.678 1.00 79.50 96 GLU A N 1
ATOM 776 C CA . GLU A 1 96 ? -8.356 2.598 17.851 1.00 79.50 96 GLU A CA 1
ATOM 777 C C . GLU A 1 96 ? -8.296 3.701 16.798 1.00 79.50 96 GLU A C 1
ATOM 779 O O . GLU A 1 96 ? -8.240 4.876 17.152 1.00 79.50 96 GLU A O 1
ATOM 784 N N . ALA A 1 97 ? -8.371 3.334 15.518 1.00 78.38 97 ALA A N 1
ATOM 785 C CA . ALA A 1 97 ? -8.177 4.265 14.418 1.00 78.38 97 ALA A CA 1
ATOM 786 C C . ALA A 1 97 ? -9.369 5.195 14.169 1.00 78.38 97 ALA A C 1
ATOM 788 O O . ALA A 1 97 ? -9.194 6.415 14.108 1.00 78.38 97 ALA A O 1
ATOM 789 N N . PHE A 1 98 ? -10.573 4.652 13.979 1.00 79.06 98 PHE A N 1
ATOM 790 C CA . PHE A 1 98 ? -11.725 5.480 13.626 1.00 79.06 98 PHE A CA 1
ATOM 791 C C . PHE A 1 98 ? -12.341 6.141 14.846 1.00 79.06 98 PHE A C 1
ATOM 793 O O . PHE A 1 98 ? -12.445 7.363 14.892 1.00 79.06 98 PHE A O 1
ATOM 800 N N . PHE A 1 99 ? -12.758 5.372 15.844 1.00 76.88 99 PHE A N 1
ATOM 801 C CA . PHE A 1 99 ? -13.533 5.938 16.938 1.00 76.88 99 PHE A CA 1
ATOM 802 C C . PHE A 1 99 ? -12.678 6.826 17.863 1.00 76.88 99 PHE A C 1
ATOM 804 O O . PHE A 1 99 ? -12.947 8.021 18.017 1.00 76.88 99 PHE A O 1
ATOM 811 N N . ARG A 1 100 ? -11.619 6.266 18.458 1.00 77.94 100 ARG A N 1
ATOM 812 C CA . ARG A 1 100 ? -10.726 6.989 19.374 1.00 77.94 100 ARG A CA 1
ATOM 813 C C . ARG A 1 100 ? -9.835 7.967 18.612 1.00 77.94 100 ARG A C 1
ATOM 815 O O . ARG A 1 100 ? -9.755 9.133 19.004 1.00 77.94 100 ARG A O 1
ATOM 822 N N . GLY A 1 101 ? -9.226 7.514 17.519 1.00 79.81 101 GLY A N 1
ATOM 823 C CA . GLY A 1 101 ? -8.336 8.311 16.685 1.00 79.81 101 GLY A CA 1
ATOM 824 C C . GLY A 1 101 ? -8.993 9.578 16.168 1.00 79.81 101 GLY A C 1
ATOM 825 O O . GLY A 1 101 ? -8.517 10.672 16.457 1.00 79.81 101 GLY A O 1
ATOM 826 N N . THR A 1 102 ? -10.147 9.485 15.497 1.00 80.12 102 THR A N 1
ATOM 827 C CA . THR A 1 102 ? -10.800 10.695 14.960 1.00 80.12 102 THR A CA 1
ATOM 828 C C . THR A 1 102 ? -11.307 11.640 16.050 1.00 80.12 102 THR A C 1
ATOM 830 O O . THR A 1 102 ? -11.275 12.856 15.855 1.00 80.12 102 THR A O 1
ATOM 833 N N . SER A 1 103 ? -11.726 11.126 17.214 1.00 79.38 103 SER A N 1
ATOM 834 C CA . SER A 1 103 ? -12.077 11.977 18.357 1.00 79.38 103 SER A CA 1
ATOM 835 C C . SER A 1 103 ? -10.862 12.748 18.878 1.00 79.38 103 SER A C 1
ATOM 837 O O . SER A 1 103 ? -10.993 13.927 19.211 1.00 79.38 103 SER A O 1
ATOM 839 N N . MET A 1 104 ? -9.697 12.099 18.948 1.00 82.38 104 MET A N 1
ATOM 840 C CA . MET A 1 104 ? -8.440 12.726 19.357 1.00 82.38 104 MET A CA 1
ATOM 841 C C . MET A 1 104 ? -7.995 13.777 18.338 1.00 82.38 104 MET A C 1
ATOM 843 O O . MET A 1 104 ? -7.724 14.912 18.724 1.00 82.38 104 MET A O 1
ATOM 847 N N . ILE A 1 105 ? -8.048 13.439 17.045 1.00 85.31 105 ILE A N 1
ATOM 848 C CA . ILE A 1 105 ? -7.781 14.361 15.937 1.00 85.31 105 ILE A CA 1
ATOM 849 C C . ILE A 1 105 ? -8.653 15.609 16.066 1.00 85.31 105 ILE A C 1
ATOM 851 O O . ILE A 1 105 ? -8.117 16.707 16.108 1.00 85.31 105 ILE A O 1
ATOM 855 N N . ARG A 1 106 ? -9.983 15.473 16.167 1.00 84.12 106 ARG A N 1
ATOM 856 C CA . ARG A 1 106 ? -10.908 16.623 16.231 1.00 84.12 106 ARG A CA 1
ATOM 857 C C . ARG A 1 106 ? -10.596 17.551 17.402 1.00 84.12 106 ARG A C 1
ATOM 859 O O . ARG A 1 106 ? -10.450 18.750 17.195 1.00 84.12 106 ARG A O 1
ATOM 866 N N . LYS A 1 107 ? -10.411 16.987 18.600 1.00 85.50 107 LYS A N 1
ATOM 867 C CA . LYS A 1 107 ? -10.053 17.761 19.795 1.00 85.50 107 LYS A CA 1
ATOM 868 C C . LYS A 1 107 ? -8.727 18.503 19.616 1.00 85.50 107 LYS A C 1
ATOM 870 O O . LYS A 1 107 ? -8.600 19.653 20.026 1.00 85.50 107 LYS A O 1
ATOM 875 N N . ASN A 1 108 ? -7.731 17.848 19.025 1.00 87.94 108 ASN A N 1
ATOM 876 C CA . ASN A 1 108 ? -6.435 18.468 18.796 1.00 87.94 108 ASN A CA 1
ATOM 877 C C . ASN A 1 108 ? -6.491 19.513 17.664 1.00 87.94 108 ASN A C 1
ATOM 879 O O . ASN A 1 108 ? -5.819 20.529 17.781 1.00 87.94 108 ASN A O 1
ATOM 883 N N . ARG A 1 109 ? -7.321 19.335 16.624 1.00 90.31 109 ARG A N 1
ATOM 884 C CA . ARG A 1 109 ? -7.524 20.344 15.566 1.00 90.31 109 ARG A CA 1
ATOM 885 C C . ARG A 1 109 ? -8.081 21.644 16.136 1.00 90.31 109 ARG A C 1
ATOM 887 O O . ARG A 1 109 ? -7.573 22.703 15.810 1.00 90.31 109 ARG A O 1
ATOM 894 N N . GLU A 1 110 ? -9.067 21.553 17.029 1.00 89.12 110 GLU A N 1
ATOM 895 C CA . GLU A 1 110 ? -9.604 22.720 17.744 1.00 89.12 110 GLU A CA 1
ATOM 896 C C . GLU A 1 110 ? -8.552 23.356 18.664 1.00 89.12 110 GLU A C 1
ATOM 898 O O . GLU A 1 110 ? -8.416 24.573 18.707 1.00 89.12 110 GLU A O 1
ATOM 903 N N . LYS A 1 111 ? -7.780 22.538 19.392 1.00 90.75 111 LYS A N 1
ATOM 904 C CA . LYS A 1 111 ? -6.755 23.019 20.331 1.00 90.75 111 LYS A CA 1
ATOM 905 C C . LYS A 1 111 ? -5.595 23.742 19.640 1.00 90.75 111 LYS A C 1
ATOM 907 O O . LYS A 1 111 ? -5.089 24.718 20.186 1.00 90.75 111 LYS A O 1
ATOM 912 N N . TYR A 1 112 ? -5.114 23.200 18.525 1.00 90.75 112 TYR A N 1
ATOM 913 C CA . TYR A 1 112 ? -3.908 23.670 17.837 1.00 90.75 112 TYR A CA 1
ATOM 914 C C . TYR A 1 112 ? -4.208 24.522 16.600 1.00 90.75 112 TYR A C 1
ATOM 916 O O . TYR A 1 112 ? -3.266 24.976 15.960 1.00 90.75 112 TYR A O 1
ATOM 924 N N . ASP A 1 113 ? -5.489 24.723 16.276 1.00 92.19 113 ASP A N 1
ATOM 925 C CA . ASP A 1 113 ? -5.966 25.479 15.113 1.00 92.19 113 ASP A CA 1
ATOM 926 C C . ASP A 1 113 ? -5.276 25.063 13.803 1.00 92.19 113 ASP A C 1
ATOM 928 O O . ASP A 1 113 ? -4.788 25.869 13.013 1.00 92.19 113 ASP A O 1
ATOM 932 N N . CYS A 1 114 ? -5.155 23.750 13.597 1.00 90.00 114 CYS A N 1
ATOM 933 C CA . CYS A 1 114 ? -4.488 23.201 12.426 1.00 90.00 114 CYS A CA 1
ATOM 934 C C . CYS A 1 114 ? -5.086 21.862 12.004 1.00 90.00 114 CYS A C 1
ATOM 936 O O . CYS A 1 114 ? -5.728 21.155 12.784 1.00 90.00 114 CYS A O 1
ATOM 938 N N . ASN A 1 115 ? -4.854 21.486 10.748 1.00 86.75 115 ASN A N 1
ATOM 939 C CA . ASN A 1 115 ? -5.224 20.166 10.265 1.00 86.75 115 ASN A CA 1
ATOM 940 C C . ASN A 1 115 ? -4.284 19.110 10.840 1.00 86.75 115 ASN A C 1
ATOM 942 O O . ASN A 1 115 ? -3.074 19.154 10.644 1.00 86.75 115 ASN A O 1
ATOM 946 N N . ILE A 1 116 ? -4.874 18.115 11.496 1.00 87.81 116 ILE A N 1
ATOM 947 C CA . ILE A 1 116 ? -4.152 16.950 12.006 1.00 87.81 116 ILE A CA 1
ATOM 948 C C . ILE A 1 116 ? -4.520 15.738 11.152 1.00 87.81 116 ILE A C 1
ATOM 950 O O . ILE A 1 116 ? -5.712 15.398 11.079 1.00 87.81 116 ILE A O 1
ATOM 954 N N . PRO A 1 117 ? -3.544 15.114 10.478 1.00 87.31 117 PRO A N 1
ATOM 955 C CA . PRO A 1 117 ? -3.793 13.971 9.616 1.00 87.31 117 PRO A CA 1
ATOM 956 C C . PRO A 1 117 ? -4.000 12.681 10.421 1.00 87.31 117 PRO A C 1
ATOM 958 O O . PRO A 1 117 ? -3.361 12.459 11.445 1.00 87.31 117 PRO A O 1
ATOM 961 N N . TRP A 1 118 ? -4.884 11.812 9.923 1.00 88.31 118 TRP A N 1
ATOM 962 C CA . TRP A 1 118 ? -5.019 10.429 10.407 1.00 88.31 118 TRP A CA 1
ATOM 963 C C . TRP A 1 118 ? -3.928 9.519 9.814 1.00 88.31 118 TRP A C 1
ATOM 965 O O . TRP A 1 118 ? -3.423 8.622 10.491 1.00 88.31 118 TRP A O 1
ATOM 975 N N . LEU A 1 119 ? -3.542 9.804 8.566 1.00 91.50 119 LEU A N 1
ATOM 976 C CA . LEU A 1 119 ? -2.466 9.166 7.815 1.00 91.50 119 LEU A CA 1
ATOM 977 C C . LEU A 1 119 ? -1.481 10.229 7.336 1.00 91.50 119 LEU A C 1
ATOM 979 O O . LEU A 1 119 ? -1.912 11.254 6.809 1.00 91.50 119 LEU A O 1
ATOM 983 N N . ILE A 1 120 ? -0.182 9.971 7.470 1.00 92.62 120 ILE A N 1
ATOM 984 C CA . ILE A 1 120 ? 0.865 10.805 6.866 1.00 92.62 120 ILE A CA 1
ATOM 985 C C . ILE A 1 120 ? 1.487 10.057 5.688 1.00 92.62 120 ILE A C 1
ATOM 987 O O . ILE A 1 120 ? 1.938 8.925 5.846 1.00 92.62 120 ILE A O 1
ATOM 991 N N . LEU A 1 121 ? 1.529 10.713 4.528 1.00 91.81 121 LEU A N 1
ATOM 992 C CA . LEU A 1 121 ? 2.460 10.377 3.455 1.00 91.81 121 LEU A CA 1
ATOM 993 C C . LEU A 1 121 ? 3.805 11.013 3.807 1.00 91.81 121 LEU A C 1
ATOM 995 O O . LEU A 1 121 ? 3.872 12.222 4.036 1.00 91.81 121 LEU A O 1
ATOM 999 N N . PHE A 1 122 ? 4.840 10.196 3.940 1.00 92.88 122 PHE A N 1
ATOM 1000 C CA . PHE A 1 122 ? 6.117 10.597 4.505 1.00 92.88 122 PHE A CA 1
ATOM 1001 C C . PHE A 1 122 ? 7.237 10.234 3.536 1.00 92.88 122 PHE A C 1
ATOM 1003 O O . PHE A 1 122 ? 7.479 9.054 3.309 1.00 92.88 122 PHE A O 1
ATOM 1010 N N . ASP A 1 123 ? 7.982 11.232 3.066 1.00 92.94 123 ASP A N 1
ATOM 1011 C CA . ASP A 1 123 ? 9.153 11.049 2.203 1.00 92.94 123 ASP A CA 1
ATOM 1012 C C . ASP A 1 123 ? 10.434 11.200 3.047 1.00 92.94 123 ASP A C 1
ATOM 1014 O O . ASP A 1 123 ? 10.864 12.326 3.321 1.00 92.94 123 ASP A O 1
ATOM 1018 N N . PRO A 1 124 ? 11.080 10.110 3.518 1.00 94.38 124 PRO A N 1
ATOM 1019 C CA . PRO A 1 124 ? 12.305 10.187 4.322 1.00 94.38 124 PRO A CA 1
ATOM 1020 C C . PRO A 1 124 ? 13.469 10.830 3.564 1.00 94.38 124 PRO A C 1
ATOM 1022 O O . PRO A 1 124 ? 14.403 11.381 4.159 1.00 94.38 124 PRO A O 1
ATOM 1025 N N . THR A 1 125 ? 13.438 10.686 2.242 1.00 93.06 125 THR A N 1
ATOM 1026 C CA . THR A 1 125 ? 14.454 11.121 1.299 1.00 93.06 125 THR A CA 1
ATOM 1027 C C . THR A 1 125 ? 13.816 11.366 -0.061 1.00 93.06 125 THR A C 1
ATOM 1029 O O . THR A 1 125 ? 12.847 10.710 -0.415 1.00 93.06 125 THR A O 1
ATOM 1032 N N . SER A 1 126 ? 14.385 12.276 -0.844 1.00 91.62 126 SER A N 1
ATOM 1033 C CA . SER A 1 126 ? 14.091 12.384 -2.275 1.00 91.62 126 SER A CA 1
ATOM 1034 C C . SER A 1 126 ? 15.140 11.667 -3.142 1.00 91.62 126 SER A C 1
ATOM 1036 O O . SER A 1 126 ? 14.995 11.571 -4.358 1.00 91.62 126 SER A O 1
ATOM 1038 N N . ALA A 1 127 ? 16.216 11.155 -2.532 1.00 91.69 127 ALA A N 1
ATOM 1039 C CA . ALA A 1 127 ? 17.255 10.388 -3.216 1.00 91.69 127 ALA A CA 1
ATOM 1040 C C . ALA A 1 127 ? 16.761 8.990 -3.610 1.00 91.69 127 ALA A C 1
ATOM 1042 O O . ALA A 1 127 ? 16.172 8.284 -2.793 1.00 91.69 127 ALA A O 1
ATOM 1043 N N . CYS A 1 128 ? 17.063 8.577 -4.838 1.00 93.62 128 CYS A N 1
ATOM 1044 C CA . CYS A 1 128 ? 16.734 7.266 -5.390 1.00 93.62 128 CYS A CA 1
ATOM 1045 C C . CYS A 1 128 ? 17.961 6.689 -6.104 1.00 93.62 128 CYS A C 1
ATOM 1047 O O . CYS A 1 128 ? 18.765 7.445 -6.649 1.00 93.62 128 CYS A O 1
ATOM 1049 N N . ASN A 1 129 ? 18.095 5.365 -6.115 1.00 93.69 129 ASN A N 1
ATOM 1050 C CA . ASN A 1 129 ? 19.133 4.645 -6.859 1.00 93.69 129 ASN A CA 1
ATOM 1051 C C . ASN A 1 129 ? 18.736 4.311 -8.306 1.00 93.69 129 ASN A C 1
ATOM 1053 O O . ASN A 1 129 ? 19.543 3.741 -9.029 1.00 93.69 129 ASN A O 1
ATOM 1057 N N . MET A 1 130 ? 17.518 4.654 -8.730 1.00 93.56 130 MET A N 1
ATOM 1058 C CA . MET A 1 130 ? 17.019 4.407 -10.083 1.00 93.56 130 MET A CA 1
ATOM 1059 C C . MET A 1 130 ? 16.639 5.708 -10.796 1.00 93.56 130 MET A C 1
ATOM 1061 O O . MET A 1 130 ? 16.223 6.687 -10.173 1.00 93.56 130 MET A O 1
ATOM 1065 N N . HIS A 1 131 ? 16.677 5.675 -12.129 1.00 92.88 131 HIS A N 1
ATOM 1066 C CA . HIS A 1 131 ? 16.289 6.783 -13.011 1.00 92.88 131 HIS A CA 1
ATOM 1067 C C . HIS A 1 131 ? 15.162 6.365 -13.963 1.00 92.88 131 HIS A C 1
ATOM 1069 O O . HIS A 1 131 ? 15.284 6.463 -15.180 1.00 92.88 131 HIS A O 1
ATOM 1075 N N . CYS A 1 132 ? 14.072 5.843 -13.393 1.00 92.69 132 CYS A N 1
ATOM 1076 C CA . CYS A 1 132 ? 12.965 5.268 -14.155 1.00 92.69 132 CYS A CA 1
ATOM 1077 C C . CYS A 1 132 ? 12.394 6.267 -15.175 1.00 92.69 132 CYS A C 1
ATOM 1079 O O . CYS A 1 132 ? 12.055 7.404 -14.830 1.00 92.69 132 CYS A O 1
ATOM 1081 N N . THR A 1 133 ? 12.199 5.809 -16.409 1.00 90.00 133 THR A N 1
ATOM 1082 C CA . THR A 1 133 ? 11.457 6.555 -17.429 1.00 90.00 133 THR A CA 1
ATOM 1083 C C . THR A 1 133 ? 10.033 6.821 -16.935 1.00 90.00 133 THR A C 1
ATOM 1085 O O . THR A 1 133 ? 9.325 5.895 -16.550 1.00 90.00 133 THR A O 1
ATOM 1088 N N . GLY A 1 134 ? 9.606 8.089 -16.946 1.00 80.81 134 GLY A N 1
ATOM 1089 C CA . GLY A 1 134 ? 8.270 8.492 -16.483 1.00 80.81 134 GLY A CA 1
ATOM 1090 C C . GLY A 1 134 ? 8.127 8.642 -14.963 1.00 80.81 134 GLY A C 1
ATOM 1091 O O . GLY A 1 134 ? 7.006 8.675 -14.457 1.00 80.81 134 GLY A O 1
ATOM 1092 N N . CYS A 1 135 ? 9.236 8.733 -14.220 1.00 87.25 135 CYS A N 1
ATOM 1093 C CA . CYS A 1 135 ? 9.206 8.979 -12.779 1.00 87.25 135 CYS A CA 1
ATOM 1094 C C . CYS A 1 135 ? 8.635 10.370 -12.454 1.00 87.25 135 CYS A C 1
ATOM 1096 O O . CYS A 1 135 ? 9.292 11.384 -12.684 1.00 87.25 135 CYS A O 1
ATOM 1098 N N . TRP A 1 136 ? 7.446 10.413 -11.848 1.00 79.12 136 TRP A N 1
ATOM 1099 C CA . TRP A 1 136 ? 6.820 11.663 -11.401 1.00 79.12 136 TRP A CA 1
ATOM 1100 C C . TRP A 1 136 ? 7.628 12.358 -10.291 1.00 79.12 136 TRP A C 1
ATOM 1102 O O . TRP A 1 136 ? 7.633 13.581 -10.190 1.00 79.12 136 TRP A O 1
ATOM 1112 N N . ALA A 1 137 ? 8.358 11.583 -9.480 1.00 78.19 137 ALA A N 1
ATOM 1113 C CA . ALA A 1 137 ? 9.124 12.103 -8.354 1.00 78.19 137 ALA A CA 1
ATOM 1114 C C . ALA A 1 137 ? 10.498 12.689 -8.746 1.00 78.19 137 ALA A C 1
ATOM 1116 O O . ALA A 1 137 ? 11.148 13.343 -7.930 1.00 78.19 137 ALA A O 1
ATOM 1117 N N . ALA A 1 138 ? 10.958 12.494 -9.988 1.00 74.00 138 ALA A N 1
ATOM 1118 C CA . ALA A 1 138 ? 12.264 12.993 -10.433 1.00 74.00 138 ALA A CA 1
ATOM 1119 C C . ALA A 1 138 ? 12.368 14.531 -10.375 1.00 74.00 138 ALA A C 1
ATOM 1121 O O . ALA A 1 138 ? 13.459 15.086 -10.237 1.00 74.00 138 ALA A O 1
ATOM 1122 N N . GLU A 1 139 ? 11.229 15.223 -10.435 1.00 70.00 139 GLU A N 1
ATOM 1123 C CA . GLU A 1 139 ? 11.147 16.683 -10.497 1.00 70.00 139 GLU A CA 1
ATOM 1124 C C . GLU A 1 139 ? 11.348 17.370 -9.131 1.00 70.00 139 GLU A C 1
ATOM 1126 O O . GLU A 1 139 ? 11.581 18.578 -9.089 1.00 70.00 139 GLU A O 1
ATOM 1131 N N . TYR A 1 140 ? 11.315 16.625 -8.015 1.00 67.31 140 TYR A N 1
ATOM 1132 C CA . TYR A 1 140 ? 11.555 17.159 -6.660 1.00 67.31 140 TYR A CA 1
ATOM 1133 C C . TYR A 1 140 ? 13.050 17.285 -6.305 1.00 67.31 140 TYR A C 1
ATOM 1135 O O . TYR A 1 140 ? 13.406 17.790 -5.236 1.00 67.31 140 TYR A O 1
ATOM 1143 N N . GLY A 1 141 ? 13.945 16.844 -7.197 1.00 72.50 141 GLY A N 1
ATOM 1144 C CA . GLY A 1 141 ? 15.380 16.729 -6.932 1.00 72.50 141 GLY A CA 1
ATOM 1145 C C . GLY A 1 141 ? 15.726 15.528 -6.039 1.00 72.50 141 GLY A C 1
ATOM 1146 O O . GLY A 1 141 ? 14.856 14.877 -5.479 1.00 72.50 141 GLY A O 1
ATOM 1147 N N . HIS A 1 142 ? 17.016 15.222 -5.875 1.00 76.31 142 HIS A N 1
ATOM 1148 C CA . HIS A 1 142 ? 17.486 13.951 -5.283 1.00 76.31 142 HIS A CA 1
ATOM 1149 C C . HIS A 1 142 ? 18.411 14.123 -4.064 1.00 76.31 142 HIS A C 1
ATOM 1151 O O . HIS A 1 142 ? 19.178 13.225 -3.728 1.00 76.31 142 HIS A O 1
ATOM 1157 N N . LYS A 1 143 ? 18.416 15.306 -3.438 1.00 79.38 143 LYS A N 1
ATOM 1158 C CA . LYS A 1 143 ? 19.403 15.667 -2.399 1.00 79.38 143 LYS A CA 1
ATOM 1159 C C . LYS A 1 143 ? 18.799 15.913 -1.020 1.00 79.38 143 LYS A C 1
ATOM 1161 O O . LYS A 1 143 ? 19.527 16.274 -0.099 1.00 79.38 143 LYS A O 1
ATOM 1166 N N . GLN A 1 144 ? 17.488 15.754 -0.870 1.00 88.00 144 GLN A N 1
ATOM 1167 C CA . GLN A 1 144 ? 16.814 16.025 0.393 1.00 88.00 144 GLN A CA 1
ATOM 1168 C C . GLN A 1 144 ? 16.707 14.736 1.205 1.00 88.00 144 GLN A C 1
ATOM 1170 O O . GLN A 1 144 ? 16.389 13.675 0.675 1.00 88.00 144 GLN A O 1
ATOM 1175 N N . SER A 1 145 ? 17.016 14.812 2.495 1.00 92.81 145 SER A N 1
ATOM 1176 C CA . SER A 1 145 ? 16.943 13.684 3.422 1.00 92.81 145 SER A CA 1
ATOM 1177 C C . SER A 1 145 ? 16.707 14.204 4.831 1.00 92.81 145 SER A C 1
ATOM 1179 O O . SER A 1 145 ? 17.447 15.063 5.311 1.00 92.81 145 SER A O 1
ATOM 1181 N N . LEU A 1 146 ? 15.700 13.666 5.512 1.00 94.31 146 LEU A N 1
ATOM 1182 C CA . LEU A 1 146 ? 15.371 14.040 6.889 1.00 94.31 146 LEU A CA 1
ATOM 1183 C C . LEU A 1 146 ? 16.246 13.273 7.873 1.00 94.31 146 LEU A C 1
ATOM 1185 O O . LEU A 1 146 ? 16.505 12.094 7.659 1.00 94.31 146 LEU A O 1
ATOM 1189 N N . SER A 1 147 ? 16.710 13.889 8.962 1.00 95.50 147 SER A N 1
ATOM 1190 C CA . SER A 1 147 ? 17.503 13.173 9.975 1.00 95.50 147 SER A CA 1
ATOM 1191 C C . SER A 1 147 ? 16.677 12.064 10.652 1.00 95.50 147 SER A C 1
ATOM 1193 O O . SER A 1 147 ? 15.445 12.098 10.630 1.00 95.50 147 SER A O 1
ATOM 1195 N N . TYR A 1 148 ? 17.341 11.066 11.246 1.00 96.00 148 TYR A N 1
ATOM 1196 C CA . TYR A 1 148 ? 16.634 10.013 11.989 1.00 96.00 148 TYR A CA 1
ATOM 1197 C C . TYR A 1 148 ? 15.785 10.624 13.110 1.00 96.00 148 TYR A C 1
ATOM 1199 O O . TYR A 1 148 ? 14.627 10.261 13.279 1.00 96.00 148 TYR A O 1
ATOM 1207 N N . GLU A 1 149 ? 16.350 11.599 13.814 1.00 97.06 149 GLU A N 1
ATOM 1208 C CA . GLU A 1 149 ? 15.747 12.293 14.948 1.00 97.06 149 GLU A CA 1
ATOM 1209 C C . GLU A 1 149 ? 14.488 13.047 14.523 1.00 97.06 149 GLU A C 1
ATOM 1211 O O . GLU A 1 149 ? 13.487 13.005 15.230 1.00 97.06 149 GLU A O 1
ATOM 1216 N N . VAL A 1 150 ? 14.503 13.692 13.350 1.00 96.12 150 VAL A N 1
ATOM 1217 C CA . VAL A 1 150 ? 13.317 14.372 12.814 1.00 96.12 150 VAL A CA 1
ATOM 1218 C C . VAL A 1 150 ? 12.222 13.363 12.472 1.00 96.12 150 VAL A C 1
ATOM 1220 O O . VAL A 1 150 ? 11.078 13.557 12.876 1.00 96.12 150 VAL A O 1
ATOM 1223 N N . MET A 1 151 ? 12.557 12.271 11.777 1.00 96.12 151 MET A N 1
ATOM 1224 C CA . MET A 1 151 ? 11.574 11.236 11.428 1.00 96.12 151 MET A CA 1
ATOM 1225 C C . MET A 1 151 ? 10.967 10.580 12.670 1.00 96.12 151 MET A C 1
ATOM 1227 O O . MET A 1 151 ? 9.750 10.429 12.776 1.00 96.12 151 MET A O 1
ATOM 1231 N N . ASP A 1 152 ? 11.814 10.226 13.634 1.00 95.19 152 ASP A N 1
ATOM 1232 C CA . ASP A 1 152 ? 11.404 9.644 14.905 1.00 95.19 152 ASP A CA 1
ATOM 1233 C C . ASP A 1 152 ? 10.488 10.589 15.690 1.00 95.19 152 ASP A C 1
ATOM 1235 O O . ASP A 1 152 ? 9.419 10.181 16.157 1.00 95.19 152 ASP A O 1
ATOM 1239 N N . LYS A 1 153 ? 10.867 11.870 15.768 1.00 95.19 153 LYS A N 1
ATOM 1240 C CA . LYS A 1 153 ? 10.095 12.913 16.442 1.00 95.19 153 LYS A CA 1
ATOM 1241 C C . LYS A 1 153 ? 8.717 13.091 15.814 1.00 95.19 153 LYS A C 1
ATOM 1243 O O . LYS A 1 153 ? 7.733 13.022 16.542 1.00 95.19 153 LYS A O 1
ATOM 1248 N N . VAL A 1 154 ? 8.625 13.252 14.490 1.00 94.19 154 VAL A N 1
ATOM 1249 C CA . VAL A 1 154 ? 7.339 13.448 13.792 1.00 94.19 154 VAL A CA 1
ATOM 1250 C C . VAL A 1 154 ? 6.379 12.290 14.069 1.00 94.19 154 VAL A C 1
ATOM 1252 O O . VAL A 1 154 ? 5.215 12.517 14.391 1.00 94.19 154 VAL A O 1
ATOM 1255 N N . LEU A 1 155 ? 6.857 11.046 14.003 1.00 93.56 155 LEU A N 1
ATOM 1256 C CA . LEU A 1 155 ? 6.011 9.872 14.238 1.00 93.56 155 LEU A CA 1
ATOM 1257 C C . LEU A 1 155 ? 5.630 9.710 15.713 1.00 93.56 155 LEU A C 1
ATOM 1259 O O . LEU A 1 155 ? 4.515 9.292 16.025 1.00 93.56 155 LEU A O 1
ATOM 1263 N N . THR A 1 156 ? 6.541 10.048 16.623 1.00 91.56 156 THR A N 1
ATOM 1264 C CA . THR A 1 156 ? 6.302 9.966 18.067 1.00 91.56 156 THR A CA 1
ATOM 1265 C C . THR A 1 156 ? 5.326 11.048 18.532 1.00 91.56 156 THR A C 1
ATOM 1267 O O . THR A 1 156 ? 4.406 10.745 19.288 1.00 91.56 156 THR A O 1
ATOM 1270 N N . GLU A 1 157 ? 5.461 12.281 18.039 1.00 91.69 157 GLU A N 1
ATOM 1271 C CA . GLU A 1 157 ? 4.556 13.397 18.342 1.00 91.69 157 GLU A CA 1
ATOM 1272 C C . GLU A 1 157 ? 3.222 13.288 17.590 1.00 91.69 157 GLU A C 1
ATOM 1274 O O . GLU A 1 157 ? 2.187 13.693 18.115 1.00 91.69 157 GLU A O 1
ATOM 1279 N N . GLY A 1 158 ? 3.199 12.682 16.400 1.00 91.12 158 GLY A N 1
ATOM 1280 C CA . GLY A 1 158 ? 1.974 12.482 15.625 1.00 91.12 158 GLY A CA 1
ATOM 1281 C C . GLY A 1 158 ? 0.975 11.538 16.299 1.00 91.12 158 GLY A C 1
ATOM 1282 O O . GLY A 1 158 ? -0.237 11.746 16.225 1.00 91.12 158 GLY A O 1
ATOM 1283 N N . LYS A 1 159 ? 1.453 10.515 17.012 1.00 87.00 159 LYS A N 1
ATOM 1284 C CA . LYS A 1 159 ? 0.597 9.535 17.703 1.00 87.00 159 LYS A CA 1
ATOM 1285 C C . LYS A 1 159 ? -0.387 10.149 18.701 1.00 87.00 159 LYS A C 1
ATOM 1287 O O . LYS A 1 159 ? -1.583 9.917 18.534 1.00 87.00 159 LYS A O 1
ATOM 1292 N N . PRO A 1 160 ? 0.036 10.944 19.704 1.00 86.62 160 PRO A N 1
ATOM 1293 C CA . PRO A 1 160 ? -0.899 11.605 20.616 1.00 86.62 160 PRO A CA 1
ATOM 1294 C C . PRO A 1 160 ? -1.768 12.669 19.926 1.00 86.62 160 PRO A C 1
ATOM 1296 O O . PRO A 1 160 ? -2.768 13.103 20.501 1.00 86.62 160 PRO A O 1
ATOM 1299 N N . LEU A 1 161 ? -1.428 13.080 18.696 1.00 89.50 161 LEU A N 1
ATOM 1300 C CA . LEU A 1 161 ? -2.278 13.947 17.881 1.00 89.50 161 LEU A CA 1
ATOM 1301 C C . LEU A 1 161 ? -3.404 13.176 17.176 1.00 89.50 161 LEU A C 1
ATOM 1303 O O . LEU A 1 161 ? -4.486 13.737 16.990 1.00 89.50 161 LEU A O 1
ATOM 1307 N N . GLY A 1 162 ? -3.190 11.894 16.871 1.00 86.50 162 GLY A N 1
ATOM 1308 C CA . GLY A 1 162 ? -4.166 11.007 16.229 1.00 86.50 162 GLY A CA 1
ATOM 1309 C C . GLY A 1 162 ? -3.665 10.299 14.975 1.00 86.50 162 GLY A C 1
ATOM 1310 O O . GLY A 1 162 ? -4.477 9.792 14.205 1.00 86.50 162 GLY A O 1
ATOM 1311 N N . LEU A 1 163 ? -2.348 10.268 14.762 1.00 90.31 163 LEU A N 1
ATOM 1312 C CA . LEU A 1 163 ? -1.724 9.519 13.680 1.00 90.31 163 LEU A CA 1
ATOM 1313 C C . LEU A 1 163 ? -1.879 8.009 13.900 1.00 90.31 163 LEU A C 1
ATOM 1315 O O . LEU A 1 163 ? -1.435 7.480 14.921 1.00 90.31 163 LEU A O 1
ATOM 1319 N N . HIS A 1 164 ? -2.441 7.323 12.909 1.00 89.88 164 HIS A N 1
ATOM 1320 C CA . HIS A 1 164 ? -2.655 5.873 12.929 1.00 89.88 164 HIS A CA 1
ATOM 1321 C C . HIS A 1 164 ? -2.037 5.138 11.745 1.00 89.88 164 HIS A C 1
ATOM 1323 O O . HIS A 1 164 ? -1.843 3.925 11.830 1.00 89.88 164 HIS A O 1
ATOM 1329 N N . ALA A 1 165 ? -1.685 5.851 10.676 1.00 92.50 165 ALA A N 1
ATOM 1330 C CA . ALA A 1 165 ? -0.999 5.273 9.533 1.00 92.50 165 ALA A CA 1
ATOM 1331 C C . ALA A 1 165 ? 0.123 6.185 9.023 1.00 92.50 165 ALA A C 1
ATOM 1333 O O . ALA A 1 165 ? 0.003 7.411 9.035 1.00 92.50 165 ALA A O 1
ATOM 1334 N N . CYS A 1 166 ? 1.211 5.586 8.559 1.00 95.44 166 CYS A N 1
ATOM 1335 C CA . CYS A 1 166 ? 2.293 6.273 7.872 1.00 95.44 166 CYS A CA 1
ATOM 1336 C C . CYS A 1 166 ? 2.654 5.490 6.613 1.00 95.44 166 CYS A C 1
ATOM 1338 O O . CYS A 1 166 ? 3.004 4.314 6.700 1.00 95.44 166 CYS A O 1
ATOM 1340 N N . LEU A 1 167 ? 2.591 6.157 5.466 1.00 96.06 167 LEU A N 1
ATOM 1341 C CA . LEU A 1 167 ? 3.032 5.625 4.185 1.00 96.06 167 LEU A CA 1
ATOM 1342 C C . LEU A 1 167 ? 4.404 6.226 3.881 1.00 96.06 167 LEU A C 1
ATOM 1344 O O . LEU A 1 167 ? 4.504 7.422 3.613 1.00 96.06 167 LEU A O 1
ATOM 1348 N N . PHE A 1 168 ? 5.460 5.426 3.985 1.00 96.88 168 PHE A N 1
ATOM 1349 C CA . PHE A 1 168 ? 6.796 5.830 3.571 1.00 96.88 168 PHE A CA 1
ATOM 1350 C C . PHE A 1 168 ? 6.926 5.718 2.058 1.00 96.88 168 PHE A C 1
ATOM 1352 O O . PHE A 1 168 ? 6.738 4.643 1.498 1.00 96.88 168 PHE A O 1
ATOM 1359 N N . THR A 1 169 ? 7.296 6.815 1.411 1.00 93.19 169 THR A N 1
ATOM 1360 C CA . THR A 1 169 ? 7.639 6.859 -0.015 1.00 93.19 169 THR A CA 1
ATOM 1361 C C . THR A 1 169 ? 8.860 7.765 -0.215 1.00 93.19 169 THR A C 1
ATOM 1363 O O . THR A 1 169 ? 9.685 7.873 0.691 1.00 93.19 169 THR A O 1
ATOM 1366 N N . GLY A 1 170 ? 8.996 8.408 -1.373 1.00 82.88 170 GLY A N 1
ATOM 1367 C CA . GLY A 1 170 ? 10.014 9.412 -1.659 1.00 82.88 170 GLY A CA 1
ATOM 1368 C C . GLY A 1 170 ? 11.348 8.786 -2.047 1.00 82.88 170 GLY A C 1
ATOM 1369 O O . GLY A 1 170 ? 11.893 7.945 -1.331 1.00 82.88 170 GLY A O 1
ATOM 1370 N N . GLY A 1 171 ? 11.871 9.201 -3.207 1.00 91.25 171 GLY A N 1
ATOM 1371 C CA . GLY A 1 171 ? 13.030 8.562 -3.822 1.00 91.25 171 GLY A CA 1
ATOM 1372 C C . GLY A 1 171 ? 12.939 7.032 -3.731 1.00 91.25 171 GLY A C 1
ATOM 1373 O O . GLY A 1 171 ? 11.957 6.447 -4.179 1.00 91.25 171 GLY A O 1
ATOM 1374 N N . GLU A 1 172 ? 13.938 6.410 -3.107 1.00 94.81 172 GLU A N 1
ATOM 1375 C CA . GLU A 1 172 ? 13.800 5.075 -2.519 1.00 94.81 172 GLU A CA 1
ATOM 1376 C C . GLU A 1 172 ? 13.927 5.186 -0.989 1.00 94.81 172 GLU A C 1
ATOM 1378 O O . GLU A 1 172 ? 15.037 5.433 -0.489 1.00 94.81 172 GLU A O 1
ATOM 1383 N N . PRO A 1 173 ? 12.836 5.001 -0.217 1.00 95.94 173 PRO A N 1
ATOM 1384 C CA . PRO A 1 173 ? 12.859 5.230 1.223 1.00 95.94 173 PRO A CA 1
ATOM 1385 C C . PRO A 1 173 ? 13.865 4.326 1.932 1.00 95.94 173 PRO A C 1
ATOM 1387 O O . PRO A 1 173 ? 14.534 4.777 2.863 1.00 95.94 173 PRO A O 1
ATOM 1390 N N . LEU A 1 174 ? 14.044 3.077 1.489 1.00 96.56 174 LEU A N 1
ATOM 1391 C CA . LEU A 1 174 ? 14.921 2.119 2.166 1.00 96.56 174 LEU A CA 1
ATOM 1392 C C . LEU A 1 174 ? 16.418 2.449 2.030 1.00 96.56 174 LEU A C 1
ATOM 1394 O O . LEU A 1 174 ? 17.221 1.938 2.814 1.00 96.56 174 LEU A O 1
ATOM 1398 N N . LEU A 1 175 ? 16.807 3.365 1.133 1.00 93.50 175 LEU A N 1
ATOM 1399 C CA . LEU A 1 175 ? 18.178 3.892 1.066 1.00 93.50 175 LEU A CA 1
ATOM 1400 C C . LEU A 1 175 ? 18.489 4.898 2.178 1.00 93.50 175 LEU A C 1
ATOM 1402 O O . LEU A 1 175 ? 19.659 5.185 2.462 1.00 93.50 175 LEU A O 1
ATOM 1406 N N . ARG A 1 176 ? 17.471 5.477 2.827 1.00 95.06 176 ARG A N 1
ATOM 1407 C CA . ARG A 1 176 ? 17.696 6.505 3.841 1.00 95.06 176 ARG A CA 1
ATOM 1408 C C . ARG A 1 176 ? 18.375 5.890 5.071 1.00 95.06 176 ARG A C 1
ATOM 1410 O O . ARG A 1 176 ? 17.790 5.127 5.838 1.00 95.06 176 ARG A O 1
ATOM 1417 N N . LYS A 1 177 ? 19.631 6.288 5.322 1.00 93.56 177 LYS A N 1
ATOM 1418 C CA . LYS A 1 177 ? 20.405 5.853 6.504 1.00 93.56 177 LYS A CA 1
ATOM 1419 C C . LYS A 1 177 ? 19.602 6.003 7.807 1.00 93.56 177 LYS A C 1
ATOM 1421 O O . LYS A 1 177 ? 19.201 7.104 8.173 1.00 93.56 177 LYS A O 1
ATOM 1426 N N . GLY A 1 178 ? 19.446 4.908 8.544 1.00 94.62 178 GLY A N 1
ATOM 1427 C CA . GLY A 1 178 ? 18.680 4.877 9.793 1.00 94.62 178 GLY A CA 1
ATOM 1428 C C . GLY A 1 178 ? 17.252 4.349 9.643 1.00 94.62 178 GLY A C 1
ATOM 1429 O O . GLY A 1 178 ? 16.644 4.040 10.664 1.00 94.62 178 GLY A O 1
ATOM 1430 N N . MET A 1 179 ? 16.748 4.133 8.419 1.00 95.69 179 MET A N 1
ATOM 1431 C CA . MET A 1 179 ? 15.417 3.547 8.211 1.00 95.69 179 MET A CA 1
ATOM 1432 C C . MET A 1 179 ? 15.263 2.179 8.865 1.00 95.69 179 MET A C 1
ATOM 1434 O O . MET A 1 179 ? 14.290 1.959 9.572 1.00 95.69 179 MET A O 1
ATOM 1438 N N . GLY A 1 180 ? 16.253 1.289 8.762 1.00 95.69 180 GLY A N 1
ATOM 1439 C CA . GLY A 1 180 ? 16.175 -0.006 9.447 1.00 95.69 180 GLY A CA 1
ATOM 1440 C C . GLY A 1 180 ? 16.065 0.100 10.974 1.00 95.69 180 GLY A C 1
ATOM 1441 O O . GLY A 1 180 ? 15.351 -0.682 11.599 1.00 95.69 180 GLY A O 1
ATOM 1442 N N . ALA A 1 181 ? 16.735 1.079 11.590 1.00 96.69 181 ALA A N 1
ATOM 1443 C CA . ALA A 1 181 ? 16.596 1.333 13.025 1.00 96.69 181 ALA A CA 1
ATOM 1444 C C . ALA A 1 181 ? 15.206 1.899 13.355 1.00 96.69 181 ALA A C 1
ATOM 1446 O O . ALA A 1 181 ? 14.583 1.462 14.324 1.00 96.69 181 ALA A O 1
ATOM 1447 N N . LEU A 1 182 ? 14.703 2.809 12.516 1.00 96.81 182 LEU A N 1
ATOM 1448 C CA . LEU A 1 182 ? 13.377 3.398 12.663 1.00 96.81 182 LEU A CA 1
ATOM 1449 C C . LEU A 1 182 ? 12.285 2.328 12.549 1.00 96.81 182 LEU A C 1
ATOM 1451 O O . LEU A 1 182 ? 11.452 2.225 13.445 1.00 96.81 182 LEU A O 1
ATOM 1455 N N . LEU A 1 183 ? 12.337 1.472 11.526 1.00 96.56 183 LEU A N 1
ATOM 1456 C CA . LEU A 1 183 ? 11.383 0.380 11.320 1.00 96.56 183 LEU A CA 1
ATOM 1457 C C . LEU A 1 183 ? 11.402 -0.625 12.478 1.00 96.56 183 LEU A C 1
ATOM 1459 O O . LEU A 1 183 ? 10.342 -0.995 12.967 1.00 96.56 183 LEU A O 1
ATOM 1463 N N . ARG A 1 184 ? 12.575 -0.997 13.011 1.00 95.75 184 ARG A N 1
ATOM 1464 C CA . ARG A 1 184 ? 12.669 -1.858 14.212 1.00 95.75 184 ARG A CA 1
ATOM 1465 C C . ARG A 1 184 ? 12.118 -1.215 15.487 1.00 95.75 184 ARG A C 1
ATOM 1467 O O . ARG A 1 184 ? 11.728 -1.915 16.420 1.00 95.75 184 ARG A O 1
ATOM 1474 N N . ARG A 1 185 ? 12.138 0.113 15.585 1.00 95.38 185 ARG A N 1
ATOM 1475 C CA . ARG A 1 185 ? 11.512 0.836 16.699 1.00 95.38 185 ARG A CA 1
ATOM 1476 C C . ARG A 1 185 ? 9.995 0.909 16.513 1.00 95.38 185 ARG A C 1
ATOM 1478 O O . ARG A 1 185 ? 9.258 0.713 17.477 1.00 95.38 185 ARG A O 1
ATOM 1485 N N . LEU A 1 186 ? 9.542 1.182 15.290 1.00 92.75 186 LEU A N 1
ATOM 1486 C CA . LEU A 1 186 ? 8.128 1.255 14.921 1.00 92.75 186 LEU A CA 1
ATOM 1487 C C . LEU A 1 186 ? 7.441 -0.113 14.976 1.00 92.75 186 LEU A C 1
ATOM 1489 O O . LEU A 1 186 ? 6.283 -0.184 15.367 1.00 92.75 186 LEU A O 1
ATOM 1493 N N . SER A 1 187 ? 8.156 -1.204 14.693 1.00 92.56 187 SER A N 1
ATOM 1494 C CA . SER A 1 187 ? 7.621 -2.572 14.747 1.00 92.56 187 SER A CA 1
ATOM 1495 C C . SER A 1 187 ? 7.094 -2.958 16.135 1.00 92.56 187 SER A C 1
ATOM 1497 O O . SER A 1 187 ? 6.195 -3.789 16.250 1.00 92.56 187 SER A O 1
ATOM 1499 N N . LYS A 1 188 ? 7.601 -2.302 17.188 1.00 90.94 188 LYS A N 1
ATOM 1500 C CA . LYS A 1 188 ? 7.162 -2.452 18.586 1.00 90.94 188 LYS A CA 1
ATOM 1501 C C . LYS A 1 188 ? 5.874 -1.687 18.907 1.00 90.94 188 LYS A C 1
ATOM 1503 O O . LYS A 1 188 ? 5.467 -1.656 20.065 1.00 90.94 188 LYS A O 1
ATOM 1508 N N . GLN A 1 189 ? 5.275 -1.029 17.919 1.00 87.00 189 GLN A N 1
ATOM 1509 C CA . GLN A 1 189 ? 4.132 -0.142 18.078 1.00 87.00 189 GLN A CA 1
ATOM 1510 C C . GLN A 1 189 ? 3.018 -0.521 17.085 1.00 87.00 189 GLN A C 1
ATOM 1512 O O . GLN A 1 189 ? 2.770 0.217 16.127 1.00 87.00 189 GLN A O 1
ATOM 1517 N N . PRO A 1 190 ? 2.366 -1.682 17.283 1.00 80.38 190 PRO A N 1
ATOM 1518 C CA . PRO A 1 190 ? 1.428 -2.272 16.324 1.00 80.38 190 PRO A CA 1
ATOM 1519 C C . PRO A 1 190 ? 0.169 -1.428 16.068 1.00 80.38 190 PRO A C 1
ATOM 1521 O O . PRO A 1 190 ? -0.569 -1.697 15.127 1.00 80.38 190 PRO A O 1
ATOM 1524 N N . GLU A 1 191 ? -0.094 -0.412 16.891 1.00 79.50 191 GLU A N 1
ATOM 1525 C CA . GLU A 1 191 ? -1.194 0.538 16.713 1.00 79.50 191 GLU A CA 1
ATOM 1526 C C . GLU A 1 191 ? -0.954 1.592 15.618 1.00 79.50 191 GLU A C 1
ATOM 1528 O O . GLU A 1 191 ? -1.880 2.331 15.277 1.00 79.50 191 GLU A O 1
ATOM 1533 N N . LEU A 1 192 ? 0.273 1.686 15.092 1.00 87.25 192 LEU A N 1
ATOM 1534 C CA . LEU A 1 192 ? 0.622 2.529 13.951 1.00 87.25 192 LEU A CA 1
ATOM 1535 C C . LEU A 1 192 ? 0.894 1.636 12.739 1.00 87.25 192 LEU A C 1
ATOM 1537 O O . LEU A 1 192 ? 1.892 0.917 12.708 1.00 87.25 192 LEU A O 1
ATOM 1541 N N . ARG A 1 193 ? 0.015 1.704 11.736 1.00 91.62 193 ARG A N 1
ATOM 1542 C CA . ARG A 1 193 ? 0.204 1.010 10.460 1.00 91.62 193 ARG A CA 1
ATOM 1543 C C . ARG A 1 193 ? 1.309 1.703 9.673 1.00 91.62 193 ARG A C 1
ATOM 1545 O O . ARG A 1 193 ? 1.255 2.914 9.475 1.00 91.62 193 ARG A O 1
ATOM 1552 N N . ILE A 1 194 ? 2.293 0.939 9.229 1.00 95.50 194 ILE A N 1
ATOM 1553 C CA . ILE A 1 194 ? 3.368 1.409 8.368 1.00 95.50 194 ILE A CA 1
ATOM 1554 C C . ILE A 1 194 ? 3.242 0.691 7.035 1.00 95.50 194 ILE A C 1
ATOM 1556 O O . ILE A 1 194 ? 3.178 -0.534 6.994 1.00 95.50 194 ILE A O 1
ATOM 1560 N N . GLU A 1 195 ? 3.250 1.451 5.958 1.00 96.94 195 GLU A N 1
ATOM 1561 C CA . GLU A 1 195 ? 3.359 0.919 4.608 1.00 96.94 195 GLU A CA 1
ATOM 1562 C C . GLU A 1 195 ? 4.561 1.573 3.930 1.00 96.94 195 GLU A C 1
ATOM 1564 O O . GLU A 1 195 ? 4.861 2.740 4.186 1.00 96.94 195 GLU A O 1
ATOM 1569 N N . ILE A 1 196 ? 5.305 0.807 3.140 1.00 97.94 196 ILE A N 1
ATOM 1570 C CA . ILE A 1 196 ? 6.534 1.251 2.487 1.00 97.94 196 ILE A CA 1
ATOM 1571 C C . ILE A 1 196 ? 6.370 1.047 0.984 1.00 97.94 196 ILE A C 1
ATOM 1573 O O . ILE A 1 196 ? 6.336 -0.088 0.514 1.00 97.94 196 ILE A O 1
ATOM 1577 N N . GLU A 1 197 ? 6.317 2.144 0.238 1.00 97.06 197 GLU A N 1
ATOM 1578 C CA . GLU A 1 197 ? 6.406 2.150 -1.221 1.00 97.06 197 GLU A CA 1
ATOM 1579 C C . GLU A 1 197 ? 7.884 2.072 -1.613 1.00 97.06 197 GLU A C 1
ATOM 1581 O O . GLU A 1 197 ? 8.639 3.026 -1.415 1.00 97.06 197 GLU A O 1
ATOM 1586 N N . THR A 1 198 ? 8.310 0.927 -2.143 1.00 97.38 198 THR A N 1
ATOM 1587 C CA . THR A 1 198 ? 9.703 0.678 -2.546 1.00 97.38 198 THR A CA 1
ATOM 1588 C C . THR A 1 198 ? 9.782 0.330 -4.025 1.00 97.38 198 THR A C 1
ATOM 1590 O O . THR A 1 198 ? 8.926 -0.366 -4.565 1.00 97.38 198 THR A O 1
ATOM 1593 N N . ASN A 1 199 ? 10.844 0.769 -4.697 1.00 96.81 199 ASN A N 1
ATOM 1594 C CA . ASN A 1 199 ? 11.135 0.420 -6.084 1.00 96.81 199 ASN A CA 1
ATOM 1595 C C . ASN A 1 199 ? 11.610 -1.038 -6.261 1.00 96.81 199 ASN A C 1
ATOM 1597 O O . ASN A 1 199 ? 11.801 -1.477 -7.390 1.00 96.81 199 ASN A O 1
ATOM 1601 N N . GLY A 1 200 ? 11.809 -1.778 -5.162 1.00 97.56 200 GLY A N 1
ATOM 1602 C CA . GLY A 1 200 ? 12.134 -3.205 -5.163 1.00 97.56 200 GLY A CA 1
ATOM 1603 C C . GLY A 1 200 ? 13.603 -3.558 -5.426 1.00 97.56 200 GLY A C 1
ATOM 1604 O O . GLY A 1 200 ? 13.923 -4.743 -5.527 1.00 97.56 200 GLY A O 1
ATOM 1605 N N . SER A 1 201 ? 14.505 -2.577 -5.508 1.00 97.75 201 SER A N 1
ATOM 1606 C CA . SER A 1 201 ? 15.955 -2.812 -5.665 1.00 97.75 201 SER A CA 1
ATOM 1607 C C . SER A 1 201 ? 16.701 -3.105 -4.364 1.00 97.75 201 SER A C 1
ATOM 1609 O O . SER A 1 201 ? 17.752 -3.743 -4.377 1.00 97.75 201 SER A O 1
ATOM 1611 N N . VAL A 1 202 ? 16.181 -2.642 -3.227 1.00 97.62 202 VAL A N 1
ATOM 1612 C CA . VAL A 1 202 ? 16.812 -2.845 -1.917 1.00 97.62 202 VAL A CA 1
ATOM 1613 C C . VAL A 1 202 ? 16.370 -4.192 -1.350 1.00 97.62 202 VAL A C 1
ATOM 1615 O O . VAL A 1 202 ? 15.183 -4.503 -1.363 1.00 97.62 202 VAL A O 1
ATOM 1618 N N . ASP A 1 203 ? 17.309 -4.995 -0.842 1.00 97.62 203 ASP A N 1
ATOM 1619 C CA . ASP A 1 203 ? 17.006 -6.271 -0.178 1.00 97.62 203 ASP A CA 1
A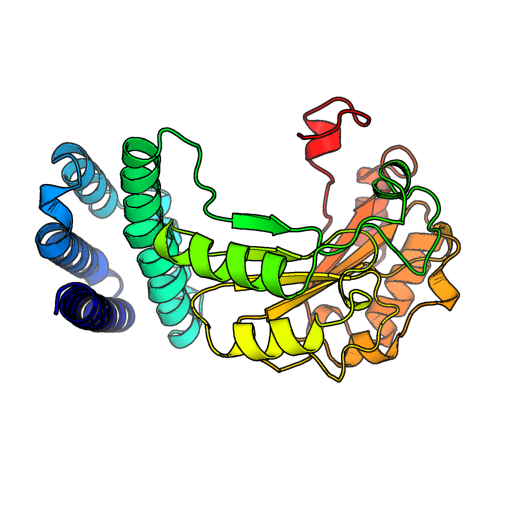TOM 1620 C C . ASP A 1 203 ? 16.075 -6.067 1.030 1.00 97.62 203 ASP A C 1
ATOM 1622 O O . ASP A 1 203 ? 16.395 -5.328 1.968 1.00 97.62 203 ASP A O 1
ATOM 1626 N N . LEU A 1 204 ? 14.920 -6.737 1.001 1.00 97.75 204 LEU A N 1
ATOM 1627 C CA . LEU A 1 204 ? 13.899 -6.652 2.040 1.00 97.75 204 LEU A CA 1
ATOM 1628 C C . LEU A 1 204 ? 14.136 -7.615 3.205 1.00 97.75 204 LEU A C 1
ATOM 1630 O O . LEU A 1 204 ? 13.466 -7.478 4.228 1.00 97.75 204 LEU A O 1
ATOM 1634 N N . THR A 1 205 ? 15.094 -8.543 3.116 1.00 96.88 205 THR A N 1
ATOM 1635 C CA . THR A 1 205 ? 15.388 -9.528 4.177 1.00 96.88 205 THR A CA 1
ATOM 1636 C C . THR A 1 205 ? 15.524 -8.907 5.580 1.00 96.88 205 THR A C 1
ATOM 1638 O O . THR A 1 205 ? 14.975 -9.469 6.527 1.00 96.88 205 THR A O 1
ATOM 1641 N N . PRO A 1 206 ? 16.170 -7.735 5.776 1.00 95.50 206 PRO A N 1
ATOM 1642 C CA . PRO A 1 206 ? 16.290 -7.114 7.101 1.00 95.50 206 PRO A CA 1
ATOM 1643 C C . PRO A 1 206 ? 14.986 -6.531 7.672 1.00 95.50 206 PRO A C 1
ATOM 1645 O O . PRO A 1 206 ? 14.967 -6.113 8.836 1.00 95.50 206 PRO A O 1
ATOM 1648 N N . PHE A 1 207 ? 13.941 -6.421 6.848 1.00 94.75 207 PHE A N 1
ATOM 1649 C CA . PHE A 1 207 ? 12.690 -5.728 7.161 1.00 94.75 207 PHE A CA 1
ATOM 1650 C C . PHE A 1 207 ? 11.463 -6.647 7.103 1.00 94.75 207 PHE A C 1
ATOM 1652 O O . PHE A 1 207 ? 10.503 -6.427 7.844 1.00 94.75 207 PHE A O 1
ATOM 1659 N N . ALA A 1 208 ? 11.501 -7.675 6.253 1.00 92.31 208 ALA A N 1
ATOM 1660 C CA . ALA A 1 208 ? 10.439 -8.656 6.100 1.00 92.31 208 ALA A CA 1
ATOM 1661 C C . ALA A 1 208 ? 10.156 -9.366 7.433 1.00 92.31 208 ALA A C 1
ATOM 1663 O O . ALA A 1 208 ? 11.067 -9.798 8.141 1.00 92.31 208 ALA A O 1
ATOM 1664 N N . GLY A 1 209 ? 8.877 -9.451 7.803 1.00 89.50 209 GLY A N 1
ATOM 1665 C CA . GLY A 1 209 ? 8.445 -10.111 9.037 1.00 89.50 209 GLY A CA 1
ATOM 1666 C C . GLY A 1 209 ? 8.802 -9.384 10.343 1.00 89.50 209 GLY A C 1
ATOM 1667 O O . GLY A 1 209 ? 8.571 -9.944 11.412 1.00 89.50 209 GLY A O 1
ATOM 1668 N N . LEU A 1 210 ? 9.323 -8.145 10.305 1.00 92.56 210 LEU A N 1
ATOM 1669 C CA . LEU A 1 210 ? 9.620 -7.374 11.526 1.00 92.56 210 LEU A CA 1
ATOM 1670 C C . LEU A 1 210 ? 8.385 -7.150 12.408 1.00 92.56 210 LEU A C 1
ATOM 1672 O O . LEU A 1 210 ? 8.494 -7.130 13.635 1.00 92.56 210 LEU A O 1
ATOM 1676 N N . SER A 1 211 ? 7.233 -6.900 11.788 1.00 91.44 211 SER A N 1
ATOM 1677 C CA . SER A 1 211 ? 5.934 -6.790 12.447 1.00 91.44 211 SER A CA 1
ATOM 1678 C C . SER A 1 211 ? 4.826 -6.875 11.400 1.00 91.44 211 SER A C 1
ATOM 1680 O O . SER A 1 211 ? 4.981 -6.263 10.345 1.00 91.44 211 SER A O 1
ATOM 1682 N N . PRO A 1 212 ? 3.682 -7.517 11.700 1.00 87.12 212 PRO A N 1
ATOM 1683 C CA . PRO A 1 212 ? 2.504 -7.485 10.832 1.00 87.12 212 PRO A CA 1
ATOM 1684 C C . PRO A 1 212 ? 1.973 -6.071 10.570 1.00 87.12 212 PRO A C 1
ATOM 1686 O O . PRO A 1 212 ? 1.196 -5.867 9.649 1.00 87.12 212 PRO A O 1
ATOM 1689 N N . ALA A 1 213 ? 2.358 -5.081 11.387 1.00 87.50 213 ALA A N 1
ATOM 1690 C CA . ALA A 1 213 ? 1.986 -3.683 11.194 1.00 87.50 213 ALA A CA 1
ATOM 1691 C C . ALA A 1 213 ? 2.819 -2.966 10.117 1.00 87.50 213 ALA A C 1
ATOM 1693 O O . ALA A 1 213 ? 2.480 -1.832 9.792 1.00 87.50 213 ALA A O 1
ATOM 1694 N N . ILE A 1 214 ? 3.879 -3.588 9.589 1.00 94.75 214 ILE A N 1
ATOM 1695 C CA . ILE A 1 214 ? 4.724 -3.043 8.520 1.00 94.75 214 ILE A CA 1
ATOM 1696 C C . ILE A 1 214 ? 4.478 -3.856 7.252 1.00 94.75 214 ILE A C 1
ATOM 1698 O O . ILE A 1 214 ? 4.716 -5.060 7.259 1.00 94.75 214 ILE A O 1
ATOM 1702 N N . THR A 1 215 ? 4.050 -3.194 6.182 1.00 96.69 215 THR A N 1
ATOM 1703 C CA . THR A 1 215 ? 3.862 -3.811 4.862 1.00 96.69 215 THR A CA 1
ATOM 1704 C C . THR A 1 215 ? 4.595 -3.072 3.763 1.00 96.69 215 THR A C 1
ATOM 1706 O O . THR A 1 215 ? 4.989 -1.914 3.916 1.00 96.69 215 THR A O 1
ATOM 1709 N N . PHE A 1 216 ? 4.770 -3.760 2.645 1.00 98.06 216 PHE A N 1
ATOM 1710 C CA . PHE A 1 216 ? 5.442 -3.276 1.456 1.00 98.06 216 PHE A CA 1
ATOM 1711 C C . PHE A 1 216 ? 4.460 -3.201 0.295 1.00 98.06 216 PHE A C 1
ATOM 1713 O O . PHE A 1 216 ? 3.767 -4.170 -0.018 1.00 98.06 216 PHE A O 1
ATOM 1720 N N . THR A 1 217 ? 4.489 -2.070 -0.396 1.00 98.00 217 THR A N 1
ATOM 1721 C CA . THR A 1 217 ? 4.007 -1.960 -1.767 1.00 98.00 217 THR A CA 1
ATOM 1722 C C . THR A 1 217 ? 5.247 -1.880 -2.647 1.00 98.00 217 THR A C 1
ATOM 1724 O O . THR A 1 217 ? 5.949 -0.869 -2.693 1.00 98.00 217 THR A O 1
ATOM 1727 N N . MET A 1 218 ? 5.583 -3.004 -3.278 1.00 98.19 218 MET A N 1
ATOM 1728 C CA . MET A 1 218 ? 6.760 -3.132 -4.124 1.00 98.19 218 MET A CA 1
ATOM 1729 C C . MET A 1 218 ? 6.410 -2.835 -5.578 1.00 98.19 218 MET A C 1
ATOM 1731 O O . MET A 1 218 ? 5.615 -3.518 -6.221 1.00 98.19 218 MET A O 1
ATOM 1735 N N . ASP A 1 219 ? 7.060 -1.812 -6.099 1.00 97.06 219 ASP A N 1
ATOM 1736 C CA . ASP A 1 219 ? 6.798 -1.201 -7.387 1.00 97.06 219 ASP A CA 1
ATOM 1737 C C . ASP A 1 219 ? 7.754 -1.799 -8.437 1.00 97.06 219 ASP A C 1
ATOM 1739 O O . ASP A 1 219 ? 8.801 -1.215 -8.732 1.00 97.06 219 ASP A O 1
ATOM 1743 N N . TYR A 1 220 ? 7.432 -2.992 -8.961 1.00 98.25 220 TYR A N 1
ATOM 1744 C CA . TYR A 1 220 ? 8.310 -3.739 -9.870 1.00 98.25 220 TYR A CA 1
ATOM 1745 C C . TYR A 1 220 ? 8.555 -2.947 -11.157 1.00 98.25 220 TYR A C 1
ATOM 1747 O O . TYR A 1 220 ? 7.628 -2.605 -11.898 1.00 98.25 220 TYR A O 1
ATOM 1755 N N . LYS A 1 221 ? 9.826 -2.661 -11.439 1.00 97.81 221 LYS A N 1
ATOM 1756 C CA . LYS A 1 221 ? 10.232 -1.871 -12.600 1.00 97.81 221 LYS A CA 1
ATOM 1757 C C . LYS A 1 221 ? 10.325 -2.759 -13.830 1.00 97.81 221 LYS A C 1
ATOM 1759 O O . LYS A 1 221 ? 11.259 -3.530 -13.984 1.00 97.81 221 LYS A O 1
ATOM 1764 N N . LEU A 1 222 ? 9.327 -2.636 -14.697 1.00 98.12 222 LEU A N 1
ATOM 1765 C CA . LEU A 1 222 ? 9.236 -3.343 -15.974 1.00 98.12 222 LEU A CA 1
ATOM 1766 C C . LEU A 1 222 ? 10.244 -2.804 -17.010 1.00 98.12 222 LEU A C 1
ATOM 1768 O O . LEU A 1 222 ? 10.764 -1.696 -16.818 1.00 98.12 222 LEU A O 1
ATOM 1772 N N . PRO A 1 223 ? 10.514 -3.534 -18.112 1.00 97.50 223 PRO A N 1
ATOM 1773 C CA . PRO A 1 223 ? 11.468 -3.127 -19.145 1.00 97.50 223 PRO A CA 1
ATOM 1774 C C . PRO A 1 223 ? 11.271 -1.692 -19.647 1.00 97.50 223 PRO A C 1
ATOM 1776 O O . PRO A 1 223 ? 12.246 -0.950 -19.770 1.00 97.50 223 PRO A O 1
ATOM 1779 N N . GLY A 1 224 ? 10.023 -1.253 -19.848 1.00 95.94 224 GLY A N 1
ATOM 1780 C CA . GLY A 1 224 ? 9.688 0.099 -20.301 1.00 95.94 224 GLY A CA 1
ATOM 1781 C C . GLY A 1 224 ? 10.137 1.227 -19.362 1.00 95.94 224 GLY A C 1
ATOM 1782 O O . GLY A 1 224 ? 10.251 2.379 -19.789 1.00 95.94 224 GLY A O 1
ATOM 1783 N N . SER A 1 225 ? 10.452 0.918 -18.097 1.00 95.69 225 SER A N 1
ATOM 1784 C CA . SER A 1 225 ? 11.059 1.871 -17.159 1.00 95.69 225 SER A CA 1
ATOM 1785 C C . SER A 1 225 ? 12.548 2.124 -17.423 1.00 95.69 225 SER A C 1
ATOM 1787 O O . SER A 1 225 ? 13.072 3.153 -16.991 1.00 95.69 225 SER A O 1
ATOM 1789 N N . GLY A 1 226 ? 13.230 1.199 -18.107 1.00 96.94 226 GLY A N 1
ATOM 1790 C CA . GLY A 1 226 ? 14.684 1.184 -18.275 1.00 96.94 226 GLY A CA 1
ATOM 1791 C C . GLY A 1 226 ? 15.473 0.742 -17.034 1.00 96.94 226 GLY A C 1
ATOM 1792 O O . GLY A 1 226 ? 16.689 0.897 -17.027 1.00 96.94 226 GLY A O 1
ATOM 1793 N N . MET A 1 227 ? 14.811 0.237 -15.985 1.00 97.56 227 MET A N 1
ATOM 1794 C CA . MET A 1 227 ? 15.430 -0.053 -14.677 1.00 97.56 227 MET A CA 1
ATOM 1795 C C . MET A 1 227 ? 15.188 -1.486 -14.176 1.00 97.56 227 MET A C 1
ATOM 1797 O O . MET A 1 227 ? 15.483 -1.788 -13.025 1.00 97.56 227 MET A O 1
ATOM 1801 N N . GLU A 1 228 ? 14.672 -2.392 -15.014 1.00 97.75 228 GLU A N 1
ATOM 1802 C CA . GLU A 1 228 ? 14.373 -3.772 -14.591 1.00 97.75 228 GLU A CA 1
ATOM 1803 C C . GLU A 1 228 ? 15.614 -4.532 -14.093 1.00 97.75 228 GLU A C 1
ATOM 1805 O O . GLU A 1 228 ? 15.529 -5.309 -13.145 1.00 97.75 228 GLU A O 1
ATOM 1810 N N . ALA A 1 229 ? 16.786 -4.276 -14.681 1.00 97.75 229 ALA A N 1
ATOM 1811 C CA . ALA A 1 229 ? 18.040 -4.924 -14.286 1.00 97.75 229 ALA A CA 1
ATOM 1812 C C . ALA A 1 229 ? 18.459 -4.625 -12.832 1.00 97.75 229 ALA A C 1
ATOM 1814 O O . ALA A 1 229 ? 19.223 -5.389 -12.248 1.00 97.75 229 ALA A O 1
ATOM 1815 N N . GLU A 1 230 ? 17.940 -3.546 -12.243 1.00 97.81 230 GLU A N 1
ATOM 1816 C CA . GLU A 1 230 ? 18.218 -3.132 -10.864 1.00 97.81 230 GLU A CA 1
ATOM 1817 C C . GLU A 1 230 ? 17.293 -3.821 -9.841 1.00 97.81 230 GLU A C 1
ATOM 1819 O O . GLU A 1 230 ? 17.414 -3.604 -8.633 1.00 97.81 230 GLU A O 1
ATOM 1824 N N . MET A 1 231 ? 16.332 -4.634 -10.296 1.00 98.31 231 MET A N 1
ATOM 1825 C CA . MET A 1 231 ? 15.382 -5.309 -9.415 1.00 98.31 231 MET A CA 1
ATOM 1826 C C . MET A 1 231 ? 16.067 -6.378 -8.557 1.00 98.31 231 MET A C 1
ATOM 1828 O O . MET A 1 231 ? 16.663 -7.329 -9.065 1.00 98.31 231 MET A O 1
ATOM 1832 N N . CYS A 1 232 ? 15.866 -6.319 -7.238 1.00 98.12 232 CYS A N 1
ATOM 1833 C CA . CYS A 1 232 ? 16.213 -7.418 -6.342 1.00 98.12 232 CYS A CA 1
ATOM 1834 C C . CYS A 1 232 ? 15.059 -8.430 -6.319 1.00 98.12 232 CYS A C 1
ATOM 1836 O O . CYS A 1 232 ? 14.205 -8.437 -5.432 1.00 98.12 232 CYS A O 1
ATOM 1838 N N . THR A 1 233 ? 15.003 -9.317 -7.313 1.00 97.44 233 THR A N 1
ATOM 1839 C CA . THR A 1 233 ? 13.862 -10.236 -7.495 1.00 97.44 233 THR A CA 1
ATOM 1840 C C . THR A 1 233 ? 13.664 -11.237 -6.353 1.00 97.44 233 THR A C 1
ATOM 1842 O O . THR A 1 233 ? 12.586 -11.813 -6.223 1.00 97.44 233 THR A O 1
ATOM 1845 N N . ASN A 1 234 ? 14.67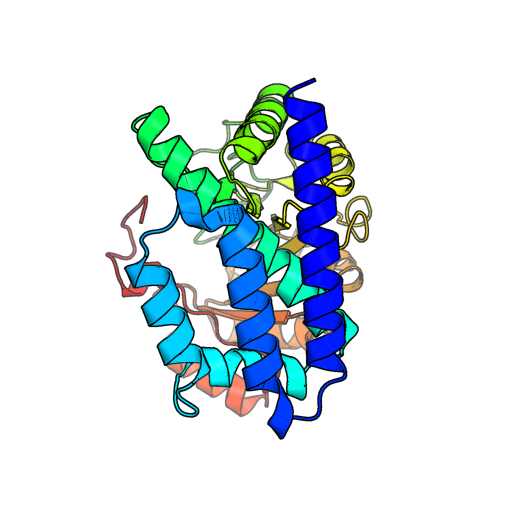4 -11.453 -5.501 1.00 97.19 234 ASN A N 1
ATOM 1846 C CA . ASN A 1 234 ? 14.524 -12.284 -4.301 1.00 97.19 234 ASN A CA 1
ATOM 1847 C C . ASN A 1 234 ? 13.480 -11.715 -3.330 1.00 97.19 234 ASN A C 1
ATOM 1849 O O . ASN A 1 234 ? 12.824 -12.493 -2.636 1.00 97.19 234 ASN A O 1
ATOM 1853 N N . ASN A 1 235 ? 13.251 -10.398 -3.358 1.00 98.38 235 ASN A N 1
ATOM 1854 C CA . ASN A 1 235 ? 12.223 -9.729 -2.566 1.00 98.38 235 ASN A CA 1
ATOM 1855 C C . ASN A 1 235 ? 10.823 -10.304 -2.801 1.00 98.38 235 ASN A C 1
ATOM 1857 O O . ASN A 1 235 ? 10.061 -10.437 -1.851 1.00 98.38 235 ASN A O 1
ATOM 1861 N N . LEU A 1 236 ? 10.503 -10.734 -4.029 1.00 98.25 236 LEU A N 1
ATOM 1862 C CA . LEU A 1 236 ? 9.198 -11.316 -4.378 1.00 98.25 236 LEU A CA 1
ATOM 1863 C C . LEU A 1 236 ? 8.857 -12.560 -3.540 1.00 98.25 236 LEU A C 1
ATOM 1865 O O . LEU A 1 236 ? 7.688 -12.868 -3.329 1.00 98.25 236 LEU A O 1
ATOM 1869 N N . ARG A 1 237 ? 9.870 -13.283 -3.042 1.00 97.56 237 ARG A N 1
ATOM 1870 C CA . ARG A 1 237 ? 9.685 -14.478 -2.200 1.00 97.56 237 ARG A CA 1
ATOM 1871 C C . ARG A 1 237 ? 9.463 -14.146 -0.724 1.00 97.56 237 ARG A C 1
ATOM 1873 O O . ARG A 1 237 ? 9.063 -15.034 0.023 1.00 97.56 237 ARG A O 1
ATOM 1880 N N . LEU A 1 238 ? 9.757 -12.912 -0.318 1.00 97.06 238 LEU A N 1
ATOM 1881 C CA . LEU A 1 238 ? 9.652 -12.432 1.062 1.00 97.06 238 LEU A CA 1
ATOM 1882 C C . LEU A 1 238 ? 8.291 -11.796 1.366 1.00 97.06 238 LEU A C 1
ATOM 1884 O O . LEU A 1 238 ? 7.987 -11.566 2.534 1.00 97.06 238 LEU A O 1
ATOM 1888 N N . LEU A 1 239 ? 7.502 -11.505 0.330 1.00 96.50 239 LEU A N 1
ATOM 1889 C CA . LEU A 1 239 ? 6.204 -10.855 0.460 1.00 96.50 239 LEU A CA 1
ATOM 1890 C C . LEU A 1 239 ? 5.169 -11.781 1.106 1.00 96.50 239 LEU A C 1
ATOM 1892 O O . LEU A 1 239 ? 5.161 -12.997 0.895 1.00 96.50 239 LEU A O 1
ATOM 1896 N N . SER A 1 240 ? 4.297 -11.162 1.888 1.00 94.06 240 SER A N 1
ATOM 1897 C CA . SER A 1 240 ? 3.195 -11.761 2.628 1.00 94.06 240 SER A CA 1
ATOM 1898 C C . SER A 1 240 ? 1.837 -11.392 2.010 1.00 94.06 240 SER A C 1
ATOM 1900 O O . SER A 1 240 ? 1.773 -10.500 1.159 1.00 94.06 240 SER A O 1
ATOM 1902 N N . PRO A 1 241 ? 0.734 -12.021 2.459 1.00 93.69 241 PRO A N 1
ATOM 1903 C CA . PRO A 1 241 ? -0.605 -11.713 1.954 1.00 93.69 241 PRO A CA 1
ATOM 1904 C C . PRO A 1 241 ? -1.052 -10.263 2.152 1.00 93.69 241 PRO A C 1
ATOM 1906 O O . PRO A 1 241 ? -1.934 -9.817 1.429 1.00 93.69 241 PRO A O 1
ATOM 1909 N N . ASP A 1 242 ? -0.449 -9.536 3.099 1.00 91.12 242 ASP A N 1
ATOM 1910 C CA . ASP A 1 242 ? -0.755 -8.124 3.360 1.00 91.12 242 ASP A CA 1
ATOM 1911 C C . ASP A 1 242 ? 0.098 -7.155 2.514 1.00 91.12 242 ASP A C 1
ATOM 1913 O O . ASP A 1 242 ? -0.112 -5.940 2.565 1.00 91.12 242 ASP A O 1
ATOM 1917 N N . ASP A 1 243 ? 1.076 -7.673 1.766 1.00 97.44 243 ASP A N 1
ATOM 1918 C CA . ASP A 1 243 ? 1.933 -6.894 0.877 1.00 97.44 243 ASP A CA 1
ATOM 1919 C C . ASP A 1 243 ? 1.331 -6.792 -0.531 1.00 97.44 243 ASP A C 1
ATOM 1921 O O . ASP A 1 243 ? 0.388 -7.497 -0.903 1.00 97.44 243 ASP A O 1
ATOM 1925 N N . THR A 1 244 ? 1.894 -5.901 -1.343 1.00 98.44 244 THR A N 1
ATOM 1926 C CA . THR A 1 244 ? 1.461 -5.664 -2.722 1.00 98.44 244 THR A CA 1
ATOM 1927 C C . THR A 1 244 ? 2.653 -5.656 -3.672 1.00 98.44 244 THR A C 1
ATOM 1929 O O . THR A 1 244 ? 3.674 -5.034 -3.388 1.00 98.44 244 THR A O 1
ATOM 1932 N N . VAL A 1 245 ? 2.505 -6.280 -4.842 1.00 98.62 245 VAL A N 1
ATOM 1933 C CA . VAL A 1 245 ? 3.354 -6.019 -6.012 1.00 98.62 245 VAL A CA 1
ATOM 1934 C C . VAL A 1 245 ? 2.553 -5.233 -7.033 1.00 98.62 245 VAL A C 1
ATOM 1936 O O . VAL A 1 245 ? 1.481 -5.657 -7.463 1.00 98.62 245 VAL A O 1
ATOM 1939 N N . LYS A 1 246 ? 3.096 -4.094 -7.447 1.00 98.00 246 LYS A N 1
ATOM 1940 C CA . LYS A 1 246 ? 2.508 -3.213 -8.451 1.00 98.00 246 LYS A CA 1
ATOM 1941 C C . LYS A 1 246 ? 3.400 -3.190 -9.685 1.00 98.00 246 LYS A C 1
ATOM 1943 O O . LYS A 1 246 ? 4.601 -2.950 -9.587 1.00 98.00 246 LYS A O 1
ATOM 1948 N N . PHE A 1 247 ? 2.798 -3.418 -10.844 1.00 98.31 247 PHE A N 1
ATOM 1949 C CA . PHE A 1 247 ? 3.439 -3.332 -12.149 1.00 98.31 247 PHE A CA 1
ATOM 1950 C C . PHE A 1 247 ? 2.869 -2.132 -12.900 1.00 98.31 247 PHE A C 1
ATOM 1952 O O . PHE A 1 247 ? 1.703 -2.133 -13.303 1.00 98.31 247 PHE A O 1
ATOM 1959 N N . VAL A 1 248 ? 3.686 -1.095 -13.081 1.00 96.62 248 VAL A N 1
ATOM 1960 C CA . VAL A 1 248 ? 3.303 0.086 -13.861 1.00 96.62 248 VAL A CA 1
ATOM 1961 C C . VAL A 1 248 ? 3.705 -0.148 -15.317 1.00 96.62 248 VAL A C 1
ATOM 1963 O O . VAL A 1 248 ? 4.873 0.003 -15.666 1.00 96.62 248 VAL A O 1
ATOM 1966 N N . ALA A 1 249 ? 2.747 -0.565 -16.145 1.00 97.31 249 ALA A N 1
ATOM 1967 C CA . ALA A 1 249 ? 2.977 -0.989 -17.523 1.00 97.31 249 ALA A CA 1
ATOM 1968 C C . ALA A 1 249 ? 2.619 0.124 -18.514 1.00 97.31 249 ALA A C 1
ATOM 1970 O O . ALA A 1 249 ? 1.575 0.768 -18.384 1.00 97.31 249 ALA A O 1
ATOM 1971 N N . GLY A 1 250 ? 3.486 0.359 -19.502 1.00 96.25 250 GLY A N 1
ATOM 1972 C CA . GLY A 1 250 ? 3.264 1.347 -20.560 1.00 96.25 250 GLY A CA 1
ATOM 1973 C C . GLY A 1 250 ? 3.029 0.758 -21.948 1.00 96.25 250 GLY A C 1
ATOM 1974 O O . GLY A 1 250 ? 2.781 1.528 -22.870 1.00 96.25 250 GLY A O 1
ATOM 1975 N N . SER A 1 251 ? 3.130 -0.563 -22.111 1.00 97.44 251 SER A N 1
ATOM 1976 C CA . SER A 1 251 ? 2.956 -1.257 -23.391 1.00 97.44 251 SER A CA 1
ATOM 1977 C C . SER A 1 251 ? 2.517 -2.714 -23.201 1.00 97.44 251 SER A C 1
ATOM 1979 O O . SER A 1 251 ? 2.475 -3.234 -22.081 1.00 97.44 251 SER A O 1
ATOM 1981 N N . ARG A 1 252 ? 2.219 -3.407 -24.305 1.00 97.69 252 ARG A N 1
ATOM 1982 C CA . ARG A 1 252 ? 1.904 -4.841 -24.283 1.00 97.69 252 ARG A CA 1
ATOM 1983 C C . ARG A 1 252 ? 3.111 -5.702 -23.892 1.00 97.69 252 ARG A C 1
ATOM 1985 O O . ARG A 1 252 ? 2.932 -6.716 -23.225 1.00 97.69 252 ARG A O 1
ATOM 1992 N N . GLU A 1 253 ? 4.331 -5.304 -24.248 1.00 98.31 253 GLU A N 1
ATOM 1993 C CA . GLU A 1 253 ? 5.569 -5.988 -23.840 1.00 98.31 253 GLU A CA 1
ATOM 1994 C C . GLU A 1 253 ? 5.759 -5.934 -22.322 1.00 98.31 253 GLU A C 1
ATOM 1996 O O . GLU A 1 253 ? 6.058 -6.950 -21.697 1.00 98.31 253 GLU A O 1
ATOM 2001 N N . ASP A 1 254 ? 5.507 -4.769 -21.723 1.00 98.44 254 ASP A N 1
ATOM 2002 C CA . ASP A 1 254 ? 5.499 -4.583 -20.273 1.00 98.44 254 ASP A CA 1
ATOM 2003 C C . ASP A 1 254 ? 4.460 -5.499 -19.595 1.00 98.44 254 ASP A C 1
ATOM 2005 O O . ASP A 1 254 ? 4.757 -6.135 -18.584 1.00 98.44 254 ASP A O 1
ATOM 2009 N N . LEU A 1 255 ? 3.255 -5.619 -20.168 1.00 98.75 255 LEU A N 1
ATOM 2010 C CA . LEU A 1 255 ? 2.206 -6.513 -19.661 1.00 98.75 255 LEU A CA 1
ATOM 2011 C C . LEU A 1 255 ? 2.589 -7.997 -19.760 1.00 98.75 255 LEU A C 1
ATOM 2013 O O . LEU A 1 255 ? 2.376 -8.756 -18.812 1.00 98.75 255 LEU A O 1
ATOM 2017 N N . LEU A 1 256 ? 3.180 -8.417 -20.882 1.00 98.81 256 LEU A N 1
ATOM 2018 C CA . LEU A 1 256 ? 3.687 -9.780 -21.063 1.00 98.81 256 LEU A CA 1
ATOM 2019 C C . LEU A 1 256 ? 4.793 -10.097 -20.053 1.00 98.81 256 LEU A C 1
ATOM 2021 O O . LEU A 1 256 ? 4.811 -11.188 -19.480 1.00 98.81 256 LEU A O 1
ATOM 2025 N N . ARG A 1 257 ? 5.675 -9.132 -19.783 1.00 98.69 257 ARG A N 1
ATOM 2026 C CA . ARG A 1 257 ? 6.726 -9.294 -18.783 1.00 98.69 257 ARG A CA 1
ATOM 2027 C C . ARG A 1 257 ? 6.169 -9.348 -17.359 1.00 98.69 257 ARG A C 1
ATOM 2029 O O . ARG A 1 257 ? 6.586 -10.201 -16.579 1.00 98.69 257 ARG A O 1
ATOM 2036 N N . ALA A 1 258 ? 5.184 -8.514 -17.027 1.00 98.75 258 ALA A N 1
ATOM 2037 C CA . ALA A 1 258 ? 4.479 -8.604 -15.748 1.00 98.75 258 ALA A CA 1
ATOM 2038 C C . ALA A 1 258 ? 3.843 -9.990 -15.564 1.00 98.75 258 ALA A C 1
ATOM 2040 O O . ALA A 1 258 ? 4.016 -10.614 -14.520 1.00 98.75 258 ALA A O 1
ATOM 2041 N N . LEU A 1 259 ? 3.169 -10.507 -16.598 1.00 98.81 259 LEU A N 1
ATOM 2042 C CA . LEU A 1 259 ? 2.572 -11.842 -16.593 1.00 98.81 259 LEU A CA 1
ATOM 2043 C C . LEU A 1 259 ? 3.603 -12.947 -16.322 1.00 98.81 259 LEU A C 1
ATOM 2045 O O . LEU A 1 259 ? 3.326 -13.872 -15.555 1.00 98.81 259 LEU A O 1
ATOM 2049 N N . GLU A 1 260 ? 4.783 -12.854 -16.937 1.00 98.75 260 GLU A N 1
ATOM 2050 C CA . GLU A 1 260 ? 5.886 -13.786 -16.697 1.00 98.75 260 GLU A CA 1
ATOM 2051 C C . GLU A 1 260 ? 6.308 -13.779 -15.224 1.00 98.75 260 GLU A C 1
ATOM 2053 O O . GLU A 1 260 ? 6.332 -14.837 -14.598 1.00 98.75 260 GLU A O 1
ATOM 2058 N N . ILE A 1 261 ? 6.558 -12.600 -14.644 1.00 98.75 261 ILE A N 1
ATOM 2059 C CA . ILE A 1 261 ? 6.966 -12.464 -13.238 1.00 98.75 261 ILE A CA 1
ATOM 2060 C C . ILE A 1 261 ? 5.870 -12.956 -12.286 1.00 98.75 261 ILE A C 1
ATOM 2062 O O . ILE A 1 261 ? 6.165 -13.692 -11.341 1.00 98.75 261 ILE A O 1
ATOM 2066 N N . ILE A 1 262 ? 4.606 -12.609 -12.548 1.00 98.69 262 ILE A N 1
ATOM 2067 C CA . ILE A 1 262 ? 3.455 -13.064 -11.755 1.00 98.69 262 ILE A CA 1
ATOM 2068 C C . ILE A 1 262 ? 3.429 -14.591 -11.677 1.00 98.69 262 ILE A C 1
ATOM 2070 O O . ILE A 1 262 ? 3.311 -15.144 -10.584 1.00 98.69 262 ILE A O 1
ATOM 2074 N N . ARG A 1 263 ? 3.593 -15.271 -12.818 1.00 98.31 263 ARG A N 1
ATOM 2075 C CA . ARG A 1 263 ? 3.582 -16.738 -12.895 1.00 98.31 263 ARG A CA 1
ATOM 2076 C C . ARG A 1 263 ? 4.849 -17.364 -12.319 1.00 98.31 263 ARG A C 1
ATOM 2078 O O . ARG A 1 263 ? 4.761 -18.347 -11.594 1.00 98.31 263 ARG A O 1
ATOM 2085 N N . GLN A 1 264 ? 6.019 -16.800 -12.613 1.00 98.19 264 GLN A N 1
ATOM 2086 C CA . GLN A 1 264 ? 7.310 -17.322 -12.159 1.00 98.19 264 GLN A CA 1
ATOM 2087 C C . GLN A 1 264 ? 7.418 -17.349 -10.628 1.00 98.19 264 GLN A C 1
ATOM 2089 O O . GLN A 1 264 ? 8.024 -18.265 -10.066 1.00 98.19 264 GLN A O 1
ATOM 2094 N N . TYR A 1 265 ? 6.856 -16.343 -9.956 1.00 98.12 265 TYR A N 1
ATOM 2095 C CA . TYR A 1 265 ? 6.929 -16.204 -8.500 1.00 98.12 265 TYR A CA 1
ATOM 2096 C C . TYR A 1 265 ? 5.637 -16.585 -7.775 1.00 98.12 265 TYR A C 1
ATOM 2098 O O . TYR A 1 265 ? 5.618 -16.548 -6.543 1.00 98.12 265 TYR A O 1
ATOM 2106 N N . ASP A 1 266 ? 4.607 -17.004 -8.513 1.00 97.38 266 ASP A N 1
ATOM 2107 C CA . ASP A 1 266 ? 3.301 -17.387 -7.973 1.00 97.38 266 ASP A CA 1
ATOM 2108 C C . ASP A 1 266 ? 2.675 -16.262 -7.124 1.00 97.38 266 ASP A C 1
ATOM 2110 O O . ASP A 1 266 ? 2.245 -16.459 -5.987 1.00 97.38 266 ASP A O 1
ATOM 2114 N N . LEU A 1 267 ? 2.724 -15.028 -7.643 1.00 98.31 267 LEU A N 1
ATOM 2115 C CA . LEU A 1 267 ? 2.495 -13.824 -6.835 1.00 98.31 267 LEU A CA 1
ATOM 2116 C C . LEU A 1 267 ? 1.070 -13.710 -6.295 1.00 98.31 267 LEU A C 1
ATOM 2118 O O . LEU A 1 267 ? 0.899 -13.301 -5.153 1.00 98.31 267 LEU A O 1
ATOM 2122 N N . THR A 1 268 ? 0.059 -14.101 -7.069 1.00 97.50 268 THR A N 1
ATOM 2123 C CA . THR A 1 268 ? -1.354 -13.995 -6.662 1.00 97.50 268 THR A CA 1
ATOM 2124 C C . THR A 1 268 ? -1.708 -14.910 -5.489 1.00 97.50 268 THR A C 1
ATOM 2126 O O . THR A 1 268 ? -2.657 -14.635 -4.762 1.00 97.50 268 THR A O 1
ATOM 2129 N N . HIS A 1 269 ? -0.928 -15.970 -5.254 1.00 95.44 269 HIS A N 1
ATOM 2130 C CA . HIS A 1 269 ? -1.056 -16.825 -4.072 1.00 95.44 269 HIS A CA 1
ATOM 2131 C C . HIS A 1 269 ? -0.252 -16.319 -2.866 1.00 95.44 269 HIS A C 1
ATOM 2133 O O . HIS A 1 269 ? -0.385 -16.860 -1.766 1.00 95.44 269 HIS A O 1
ATOM 2139 N N . ARG A 1 270 ? 0.588 -15.295 -3.054 1.00 94.44 270 ARG A N 1
ATOM 2140 C CA . ARG A 1 270 ? 1.474 -14.749 -2.018 1.00 94.44 270 ARG A CA 1
ATOM 2141 C C . ARG A 1 270 ? 1.011 -13.412 -1.483 1.00 94.44 270 ARG A C 1
ATOM 2143 O O . ARG A 1 270 ? 1.054 -13.228 -0.276 1.00 94.44 270 ARG A O 1
ATOM 2150 N N . CYS A 1 271 ? 0.636 -12.497 -2.367 1.00 96.56 271 CYS A N 1
ATOM 2151 C CA . CYS A 1 271 ? 0.384 -11.097 -2.057 1.00 96.56 271 CYS A CA 1
ATOM 2152 C C . CYS A 1 271 ? -0.635 -10.502 -3.038 1.00 96.56 271 CYS A C 1
ATOM 2154 O O . 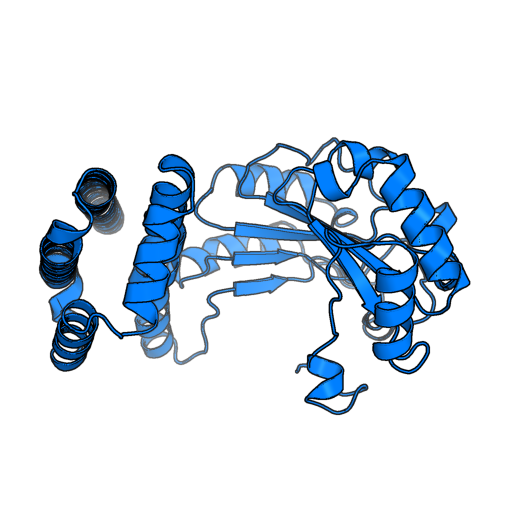CYS A 1 271 ? -1.021 -11.131 -4.027 1.00 96.56 271 CYS A O 1
ATOM 2156 N N . HIS A 1 272 ? -1.046 -9.259 -2.805 1.00 98.12 272 HIS A N 1
ATOM 2157 C CA . HIS A 1 272 ? -1.860 -8.537 -3.775 1.00 98.12 272 HIS A CA 1
ATOM 2158 C C . HIS A 1 272 ? -1.038 -8.193 -5.022 1.00 98.12 272 HIS A C 1
ATOM 2160 O O . HIS A 1 272 ? 0.139 -7.838 -4.929 1.00 98.12 272 HIS A O 1
ATOM 2166 N N . VAL A 1 273 ? -1.654 -8.293 -6.201 1.00 98.56 273 VAL A N 1
ATOM 2167 C CA . VAL A 1 273 ? -0.998 -7.998 -7.480 1.00 98.56 273 VAL A CA 1
ATOM 2168 C C . VAL A 1 273 ? -1.802 -6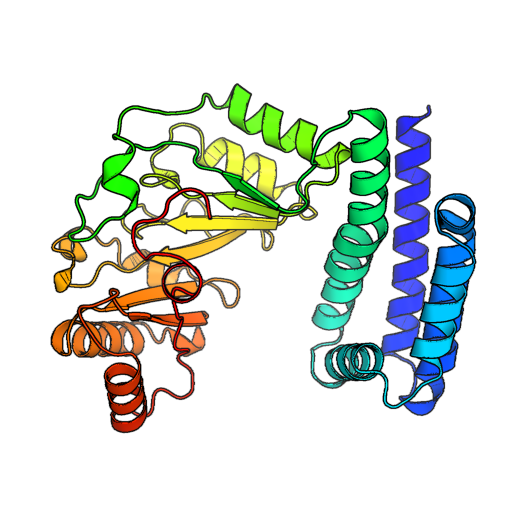.964 -8.242 1.00 98.56 273 VAL A C 1
ATOM 2170 O O . VAL A 1 273 ? -2.966 -7.199 -8.581 1.00 98.56 273 VAL A O 1
ATOM 2173 N N . TYR A 1 274 ? -1.159 -5.839 -8.546 1.00 98.56 274 TYR A N 1
ATOM 2174 C CA . TYR A 1 274 ? -1.757 -4.732 -9.278 1.00 98.56 274 TYR A CA 1
ATOM 2175 C C . TYR A 1 274 ? -1.070 -4.492 -10.615 1.00 98.56 274 TYR A C 1
ATOM 2177 O O . TYR A 1 274 ? 0.156 -4.424 -10.699 1.00 98.56 274 TYR A O 1
ATOM 2185 N N . LEU A 1 275 ? -1.880 -4.294 -11.653 1.00 98.44 275 LEU A N 1
ATOM 2186 C CA . LEU A 1 275 ? -1.444 -3.698 -12.911 1.00 98.44 275 LEU A CA 1
ATOM 2187 C C . LEU A 1 275 ? -1.923 -2.248 -12.939 1.00 98.44 275 LEU A C 1
ATOM 2189 O O . LEU A 1 275 ? -3.103 -1.984 -12.713 1.00 98.44 275 LEU A O 1
ATOM 2193 N N . SER A 1 276 ? -1.030 -1.305 -13.224 1.00 96.75 276 SER A N 1
ATOM 2194 C CA . SER A 1 276 ? -1.366 0.115 -13.338 1.00 96.75 276 SER A CA 1
ATOM 2195 C C . SER A 1 276 ? -0.887 0.678 -14.677 1.00 96.75 276 SER A C 1
ATOM 2197 O O . SER A 1 276 ? 0.245 0.394 -15.070 1.00 96.75 276 SER A O 1
ATOM 2199 N N . PRO A 1 277 ? -1.704 1.471 -15.393 1.00 95.56 277 PRO A N 1
ATOM 2200 C CA . PRO A 1 277 ? -1.281 2.073 -16.649 1.00 95.56 277 PRO A CA 1
ATOM 2201 C C . PRO A 1 277 ? -0.273 3.196 -16.403 1.00 95.56 277 PRO A C 1
ATOM 2203 O O . PRO A 1 277 ? -0.471 4.057 -15.537 1.00 95.56 277 PRO A O 1
ATOM 2206 N N . VAL A 1 278 ? 0.763 3.274 -17.239 1.00 93.25 278 VAL A N 1
ATOM 2207 C CA . VAL A 1 278 ? 1.445 4.552 -17.460 1.00 93.25 278 VAL A CA 1
ATOM 2208 C C . VAL A 1 278 ? 0.456 5.478 -18.167 1.00 93.25 278 VAL A C 1
ATOM 2210 O O . VAL A 1 278 ? 0.071 5.242 -19.312 1.00 93.25 278 VAL A O 1
ATOM 2213 N N . PHE A 1 279 ? 0.040 6.532 -17.464 1.00 89.19 279 PHE A N 1
ATOM 2214 C CA . PHE A 1 279 ? -0.958 7.481 -17.954 1.00 89.19 279 PHE A CA 1
ATOM 2215 C C . PHE A 1 279 ? -0.585 8.028 -19.342 1.00 89.19 279 PHE A C 1
ATOM 2217 O O . PHE A 1 279 ? 0.527 8.523 -19.535 1.00 89.19 279 PHE A O 1
ATOM 2224 N N . GLY A 1 280 ? -1.511 7.919 -20.299 1.00 89.69 280 GLY A N 1
ATOM 2225 C CA . GLY A 1 280 ? -1.336 8.380 -21.679 1.00 89.69 280 GLY A CA 1
ATOM 2226 C C . GLY A 1 280 ? -0.447 7.503 -22.573 1.00 89.69 280 GLY A C 1
ATOM 2227 O O . GLY A 1 280 ? -0.217 7.883 -23.717 1.00 89.69 280 GLY A O 1
ATOM 2228 N N . ARG A 1 281 ? 0.070 6.362 -22.087 1.00 93.19 281 ARG A N 1
ATOM 2229 C CA . ARG A 1 281 ? 0.837 5.407 -22.915 1.00 93.19 281 ARG A CA 1
ATOM 2230 C C . ARG A 1 281 ? 0.071 4.138 -23.264 1.00 93.19 281 ARG A C 1
ATOM 2232 O O . ARG A 1 281 ? 0.226 3.642 -24.371 1.00 93.19 281 ARG A O 1
ATOM 2239 N N . ILE A 1 282 ? -0.739 3.637 -22.336 1.00 95.31 282 ILE A N 1
ATOM 2240 C CA . ILE A 1 282 ? -1.618 2.490 -22.557 1.00 95.31 282 ILE A CA 1
ATOM 2241 C C . ILE A 1 282 ? -2.994 2.792 -21.974 1.00 95.31 282 ILE A C 1
ATOM 2243 O O . ILE A 1 282 ? -3.111 3.315 -20.860 1.00 95.31 282 ILE A O 1
ATOM 2247 N N . GLU A 1 283 ? -4.037 2.479 -22.736 1.00 95.94 283 GLU A N 1
ATOM 2248 C CA . GLU A 1 283 ? -5.409 2.707 -22.301 1.00 95.94 283 GLU A CA 1
ATOM 2249 C C . GLU A 1 283 ? -5.844 1.631 -21.294 1.00 95.94 283 GLU A C 1
ATOM 2251 O O . GLU A 1 283 ? -5.581 0.442 -21.504 1.00 95.94 283 GLU A O 1
ATOM 2256 N N . PRO A 1 284 ? -6.580 1.986 -20.223 1.00 96.25 284 PRO A N 1
ATOM 2257 C CA . PRO A 1 284 ? -7.089 1.003 -19.269 1.00 96.25 284 PRO A CA 1
ATOM 2258 C C . PRO A 1 284 ? -7.904 -0.120 -19.924 1.00 96.25 284 PRO A C 1
ATOM 2260 O O . PRO A 1 284 ? -7.819 -1.268 -19.498 1.00 96.25 284 PRO A O 1
ATOM 2263 N N . ALA A 1 285 ? -8.664 0.189 -20.981 1.00 97.06 285 ALA A N 1
ATOM 2264 C CA . ALA A 1 285 ? -9.441 -0.803 -21.723 1.00 97.06 285 ALA A CA 1
ATOM 2265 C C . ALA A 1 285 ? -8.555 -1.871 -22.388 1.00 97.06 285 ALA A C 1
ATOM 2267 O O . ALA A 1 285 ? -8.920 -3.045 -22.400 1.00 97.06 285 ALA A O 1
ATOM 2268 N N . GLU A 1 286 ? -7.378 -1.485 -22.886 1.00 97.62 286 GLU A N 1
ATOM 2269 C CA . GLU A 1 286 ? -6.406 -2.415 -23.466 1.00 97.62 286 GLU A CA 1
ATOM 2270 C C . GLU A 1 286 ? -5.825 -3.344 -22.393 1.00 97.62 286 GLU A C 1
ATOM 2272 O O . GLU A 1 286 ? -5.750 -4.556 -22.595 1.00 97.62 286 GLU A O 1
ATOM 2277 N N . MET A 1 287 ? -5.498 -2.804 -21.215 1.00 98.06 287 MET A N 1
ATOM 2278 C CA . MET A 1 287 ? -5.045 -3.617 -20.083 1.00 98.06 287 MET A CA 1
ATOM 2279 C C . MET A 1 287 ? -6.122 -4.604 -19.618 1.00 98.06 287 MET A C 1
ATOM 2281 O O . MET A 1 287 ? -5.809 -5.762 -19.355 1.00 98.06 287 MET A O 1
ATOM 2285 N N . VAL A 1 288 ? -7.392 -4.186 -19.549 1.00 97.94 288 VAL A N 1
ATOM 2286 C CA . VAL A 1 288 ? -8.506 -5.089 -19.205 1.00 97.94 288 VAL A CA 1
ATOM 2287 C C . VAL A 1 288 ? -8.653 -6.193 -20.248 1.00 97.94 288 VAL A C 1
ATOM 2289 O O . VAL A 1 288 ? -8.798 -7.355 -19.873 1.00 97.94 288 VAL A O 1
ATOM 2292 N N . ALA A 1 289 ? -8.570 -5.862 -21.540 1.00 98.44 289 ALA A N 1
ATOM 2293 C CA . ALA A 1 289 ? -8.620 -6.858 -22.607 1.00 98.44 289 ALA A CA 1
ATOM 2294 C C . ALA A 1 289 ? -7.473 -7.876 -22.480 1.00 98.44 289 ALA A C 1
ATOM 2296 O O . ALA A 1 289 ? -7.712 -9.078 -22.572 1.00 98.44 289 ALA A O 1
ATOM 2297 N N . PHE A 1 290 ? -6.256 -7.419 -22.169 1.00 98.62 290 PHE A N 1
ATOM 2298 C CA . PHE A 1 290 ? -5.116 -8.294 -21.880 1.00 98.62 290 PHE A CA 1
ATOM 2299 C C . PHE A 1 290 ? -5.360 -9.190 -20.652 1.00 98.62 290 PHE A C 1
ATOM 2301 O O . PHE A 1 290 ? -5.084 -10.390 -20.681 1.00 98.62 290 PHE A O 1
ATOM 2308 N N . MET A 1 291 ? -5.910 -8.637 -19.566 1.00 98.50 291 MET A N 1
ATOM 2309 C CA . MET A 1 291 ? -6.246 -9.410 -18.364 1.00 98.50 291 MET A CA 1
ATOM 2310 C C . MET A 1 291 ? -7.295 -10.490 -18.651 1.00 98.50 291 MET A C 1
ATOM 2312 O O . MET A 1 291 ? -7.179 -11.600 -18.133 1.00 98.50 291 MET A O 1
ATOM 2316 N N . GLN A 1 292 ? -8.289 -10.188 -19.490 1.00 98.31 292 GLN A N 1
ATOM 2317 C CA . GLN A 1 292 ? -9.292 -11.154 -19.944 1.00 98.31 292 GLN A CA 1
ATOM 2318 C C . GLN A 1 292 ? -8.667 -12.242 -20.825 1.00 98.31 292 GLN A C 1
ATOM 2320 O O . GLN A 1 292 ? -8.912 -13.423 -20.592 1.00 98.31 292 GLN A O 1
ATOM 2325 N N . GLU A 1 293 ? -7.823 -11.854 -21.786 1.00 98.56 293 GLU A N 1
ATOM 2326 C CA . GLU A 1 293 ? -7.096 -12.759 -22.688 1.00 98.56 293 GLU A CA 1
ATOM 2327 C C . GLU A 1 293 ? -6.256 -13.790 -21.915 1.00 98.56 293 GLU A C 1
ATOM 2329 O O . GLU A 1 293 ? -6.221 -14.967 -22.274 1.00 98.56 293 GLU A O 1
ATOM 2334 N N . HIS A 1 294 ? -5.610 -13.365 -20.827 1.00 98.38 294 HIS A N 1
ATOM 2335 C CA . HIS A 1 294 ? -4.713 -14.208 -20.032 1.00 98.38 294 HIS A CA 1
ATOM 2336 C C . HIS A 1 294 ? -5.318 -14.751 -18.730 1.00 98.38 294 HIS A C 1
ATOM 2338 O O . HIS A 1 294 ? -4.598 -15.394 -17.962 1.00 98.38 294 HIS A O 1
ATOM 2344 N N . VAL A 1 295 ? -6.623 -14.545 -18.510 1.00 97.81 295 VAL A N 1
ATOM 2345 C CA . VAL A 1 295 ? -7.398 -15.047 -17.359 1.00 97.81 295 VAL A CA 1
ATOM 2346 C C . VAL A 1 295 ? -6.793 -14.613 -16.014 1.00 97.81 295 VAL A C 1
ATOM 2348 O O . VAL A 1 295 ? -6.520 -15.419 -15.127 1.00 97.81 295 VAL A O 1
ATOM 2351 N N . LEU A 1 296 ? -6.561 -13.310 -15.857 1.00 97.31 296 LEU A N 1
ATOM 2352 C CA . LEU A 1 296 ? -5.945 -12.716 -14.664 1.00 97.31 296 LEU A CA 1
ATOM 2353 C C . LEU A 1 296 ? -6.984 -12.320 -13.606 1.00 97.31 296 LEU A C 1
ATOM 2355 O O . LEU A 1 296 ? -7.056 -11.164 -13.200 1.00 97.31 296 LEU A O 1
ATOM 2359 N N . ASN A 1 297 ? -7.796 -13.285 -13.167 1.00 93.88 297 ASN A N 1
ATOM 2360 C CA . ASN A 1 297 ? -8.909 -13.044 -12.236 1.00 93.88 297 ASN A CA 1
ATOM 2361 C C . ASN A 1 297 ? -8.459 -12.566 -10.844 1.00 93.88 297 ASN A C 1
ATOM 2363 O O . ASN A 1 297 ? -9.191 -11.825 -10.194 1.00 93.88 297 ASN A O 1
ATOM 2367 N N . ASP A 1 298 ? -7.257 -12.960 -10.414 1.00 94.81 298 ASP A N 1
ATOM 2368 C CA . ASP A 1 298 ? -6.687 -12.619 -9.101 1.00 94.81 298 ASP A CA 1
ATOM 2369 C C . ASP A 1 298 ? -5.720 -11.420 -9.161 1.00 94.81 298 ASP A C 1
ATOM 2371 O O . ASP A 1 298 ? -4.961 -11.157 -8.229 1.00 94.81 298 ASP A O 1
ATOM 2375 N N . VAL A 1 299 ? -5.736 -10.681 -10.274 1.00 97.88 299 VAL A N 1
ATOM 2376 C CA . VAL A 1 299 ? -4.955 -9.457 -10.482 1.00 97.88 299 VAL A CA 1
ATOM 2377 C C . VAL A 1 299 ? -5.919 -8.280 -10.577 1.00 97.88 299 VAL A C 1
ATOM 2379 O O . VAL A 1 299 ? -6.925 -8.346 -11.278 1.00 97.88 299 VAL A O 1
ATOM 2382 N N . THR A 1 300 ? -5.620 -7.176 -9.891 1.00 98.00 300 THR A N 1
ATOM 2383 C CA . THR A 1 300 ? -6.489 -5.987 -9.902 1.00 98.00 300 THR A CA 1
ATOM 2384 C C . THR A 1 300 ? -5.905 -4.883 -10.779 1.00 98.00 300 THR A C 1
ATOM 2386 O O . THR A 1 300 ? -4.720 -4.562 -10.700 1.00 98.00 300 THR A O 1
ATOM 2389 N N . LEU A 1 301 ? -6.749 -4.256 -11.601 1.00 96.81 301 LEU A N 1
ATOM 2390 C CA . LEU A 1 301 ? -6.392 -3.025 -12.302 1.00 96.81 301 LEU A CA 1
ATOM 2391 C C . LEU A 1 301 ? -6.433 -1.842 -11.323 1.00 96.81 301 LEU A C 1
ATOM 2393 O O . LEU A 1 301 ? -7.489 -1.519 -10.779 1.00 96.81 301 LEU A O 1
ATOM 2397 N N . GLN A 1 302 ? -5.304 -1.161 -11.141 1.00 96.19 302 GLN A N 1
ATOM 2398 C CA . GLN A 1 302 ? -5.189 0.026 -10.297 1.00 96.19 302 GLN A CA 1
ATOM 2399 C C . GLN A 1 302 ? -5.066 1.291 -11.152 1.00 96.19 302 GLN A C 1
ATOM 2401 O O . GLN A 1 302 ? -4.037 1.551 -11.780 1.00 96.19 302 GLN A O 1
ATOM 2406 N N . LEU A 1 303 ? -6.101 2.131 -11.125 1.00 93.06 303 LEU A N 1
ATOM 2407 C CA . LEU A 1 303 ? -6.088 3.427 -11.801 1.00 93.06 303 LEU A CA 1
ATOM 2408 C C . LEU A 1 303 ? -5.397 4.496 -10.949 1.00 93.06 303 LEU A C 1
ATOM 2410 O O . LEU A 1 303 ? -5.613 4.591 -9.740 1.00 93.06 303 LEU A O 1
ATOM 2414 N N . GLN A 1 304 ? -4.630 5.372 -11.598 1.00 88.12 304 GLN A N 1
ATOM 2415 C CA . GLN A 1 304 ? -4.101 6.590 -10.979 1.00 88.12 304 GLN A CA 1
ATOM 2416 C C . GLN A 1 304 ? -5.216 7.640 -10.898 1.00 88.12 304 GLN A C 1
ATOM 2418 O O . GLN A 1 304 ? -5.264 8.571 -11.697 1.00 88.12 304 GLN A O 1
ATOM 2423 N N . MET A 1 305 ? -6.141 7.465 -9.946 1.00 89.75 305 MET A N 1
ATOM 2424 C CA . MET A 1 305 ? -7.360 8.281 -9.829 1.00 89.75 305 MET A CA 1
ATOM 2425 C C . MET A 1 305 ? -7.083 9.788 -9.820 1.00 89.75 305 MET A C 1
ATOM 2427 O O . MET A 1 305 ? -7.840 10.545 -10.417 1.00 89.75 305 MET A O 1
ATOM 2431 N N . HIS A 1 306 ? -5.983 10.228 -9.205 1.00 86.94 306 HIS A N 1
ATOM 2432 C CA . HIS A 1 306 ? -5.624 11.644 -9.157 1.00 86.94 306 HIS A CA 1
ATOM 2433 C C . HIS A 1 306 ? -5.416 12.261 -10.553 1.00 86.94 306 HIS A C 1
ATOM 2435 O O . HIS A 1 306 ? -5.817 13.396 -10.773 1.00 86.94 306 HIS A O 1
ATOM 2441 N N . LYS A 1 307 ? -4.901 11.506 -11.533 1.00 88.06 307 LYS A N 1
ATOM 2442 C CA . LYS A 1 307 ? -4.741 11.983 -12.923 1.00 88.06 307 LYS A CA 1
ATOM 2443 C C . LYS A 1 307 ? -6.036 11.976 -13.736 1.00 88.06 307 LYS A C 1
ATOM 2445 O O . LYS A 1 307 ? -6.057 12.465 -14.857 1.00 88.06 307 LYS A O 1
ATOM 2450 N N . ILE A 1 308 ? -7.090 11.362 -13.199 1.00 89.06 308 ILE A N 1
ATOM 2451 C CA . ILE A 1 308 ? -8.435 11.365 -13.788 1.00 89.06 308 ILE A CA 1
ATOM 2452 C C . ILE A 1 308 ? -9.254 12.519 -13.201 1.00 89.06 308 ILE A C 1
ATOM 2454 O O . ILE A 1 308 ? -10.032 13.149 -13.909 1.00 89.06 308 ILE A O 1
ATOM 2458 N N . ILE A 1 309 ? -9.098 12.774 -11.897 1.00 89.50 309 ILE A N 1
ATOM 2459 C CA . ILE A 1 309 ? -9.849 13.807 -11.173 1.00 89.50 309 ILE A CA 1
ATOM 2460 C C . ILE A 1 309 ? -9.277 15.204 -11.445 1.00 89.50 309 ILE A C 1
ATOM 2462 O O . ILE A 1 309 ? -10.045 16.152 -11.610 1.00 89.50 309 ILE A O 1
ATOM 2466 N N . TRP A 1 310 ? -7.950 15.338 -11.485 1.00 91.94 310 TRP A N 1
ATOM 2467 C CA . TRP A 1 310 ? -7.249 16.607 -11.687 1.00 91.94 310 TRP A CA 1
ATOM 2468 C C . TRP A 1 310 ? -6.429 16.595 -12.977 1.00 91.94 310 TRP A C 1
ATOM 2470 O O . TRP A 1 310 ? -6.258 15.551 -13.605 1.00 91.94 310 TRP A O 1
ATOM 2480 N N . ASP A 1 311 ? -5.911 17.768 -13.363 1.00 88.25 311 ASP A N 1
ATOM 2481 C CA . ASP A 1 311 ? -4.940 17.853 -14.456 1.00 88.25 311 ASP A CA 1
ATOM 2482 C C . ASP A 1 311 ? -3.780 16.868 -14.184 1.00 88.25 311 ASP A C 1
ATOM 2484 O O . ASP A 1 311 ? -3.240 16.870 -13.073 1.00 88.25 311 ASP A O 1
ATOM 2488 N N . PRO A 1 312 ? -3.385 16.018 -15.154 1.00 84.88 312 PRO A N 1
ATOM 2489 C CA . PRO A 1 312 ? -2.376 14.978 -14.940 1.00 84.88 312 PRO A CA 1
ATOM 2490 C C . PRO A 1 312 ? -1.001 15.482 -14.482 1.00 84.88 312 PRO A C 1
ATOM 2492 O O . PRO A 1 312 ? -0.211 14.688 -13.967 1.00 84.88 312 PRO A O 1
ATOM 2495 N N . ASN A 1 313 ? -0.712 16.771 -14.681 1.00 82.94 313 ASN A N 1
ATOM 2496 C CA . ASN A 1 313 ? 0.522 17.434 -14.264 1.00 82.94 313 ASN A CA 1
ATOM 2497 C C . ASN A 1 313 ? 0.344 18.274 -12.984 1.00 82.94 313 ASN A C 1
ATOM 2499 O O . ASN A 1 313 ? 1.303 18.894 -12.515 1.00 82.94 313 ASN A O 1
ATOM 2503 N N . MET A 1 314 ? -0.863 18.321 -12.410 1.00 83.88 314 MET A N 1
ATOM 2504 C CA . MET A 1 314 ? -1.135 19.028 -11.161 1.00 83.88 314 MET A CA 1
ATOM 2505 C C . MET A 1 314 ? -0.415 18.348 -9.997 1.00 83.88 314 MET A C 1
ATOM 2507 O O . MET A 1 314 ? -0.477 17.132 -9.825 1.00 83.88 314 MET A O 1
ATOM 2511 N N . ARG A 1 315 ? 0.264 19.147 -9.170 1.00 79.38 315 ARG A N 1
ATOM 2512 C CA . ARG A 1 315 ? 1.005 18.662 -8.000 1.00 79.38 315 ARG A CA 1
ATOM 2513 C C . ARG A 1 315 ? 0.281 19.027 -6.706 1.00 79.38 315 ARG A C 1
ATOM 2515 O O . ARG A 1 315 ? -0.334 20.086 -6.623 1.00 79.38 315 ARG A O 1
ATOM 2522 N N . GLY A 1 316 ? 0.447 18.188 -5.682 1.00 76.81 316 GLY A N 1
ATOM 2523 C CA . GLY A 1 316 ? -0.091 18.432 -4.338 1.00 76.81 316 GLY A CA 1
ATOM 2524 C C . GLY A 1 316 ? -1.595 18.177 -4.204 1.00 76.81 316 GLY A C 1
ATOM 2525 O O . GLY A 1 316 ? -2.235 18.835 -3.385 1.00 76.81 316 GLY A O 1
ATOM 2526 N N . VAL A 1 317 ? -2.133 17.261 -5.016 1.00 75.38 317 VAL A N 1
ATOM 2527 C CA . VAL A 1 317 ? -3.550 16.864 -5.060 1.00 75.38 317 VAL A CA 1
ATOM 2528 C C . VAL A 1 317 ? -3.770 15.436 -4.586 1.00 75.38 317 VAL A C 1
ATOM 2530 O O . VAL A 1 317 ? -2.849 14.609 -4.771 1.00 75.38 317 VAL A O 1
#